Protein AF-A0AAJ1BSM7-F1 (afdb_monomer_lite)

Sequence (216 aa):
MRDFAHVADFLVPRRKQAHLAIILLSLLMLPGISATFSPIDIESYDLESPELDANEVLREEFSSAGNIWAFGVYIRDSGQFGEPDSDVSMIADYTGEGQGVVEPEGGILNLTVLREIDAKAEYLRQHEISEFYLSFASQITGEPAVGIIDLAMDFRAFMSGQSALTSLRIDPETLTMAPPSTNWTDCGVLECLSFDDENLTQAHIDLAAHRLANHS

Radius of gyration: 29.77 Å; chains: 1; bounding box: 58×45×87 Å

Foldseek 3Di:
DDDCVVVCVVCVVVVVVNVVVVVVVVVVCVVVVVVVPPPPDPLPPPPVDVVNVVVVCCCVVVVVPPPDDDDDDDDDDCVVVPPDPPPPPVDDPDPDDPPPDDDDPDDCLALVNLVVQVVVQVVVCPDPCLVVWDWDADPLFRHIDTRDDDPLVSQQCQLVLNGQQNQFDQDPVVRDTDHRVDHLCCPDPDDSDGSPDPPDDSSNSVSSVVSSVVRD

Secondary structure (DSSP, 8-state):
----HHHHHHHSTTHHHHHHHHHHHHHHHHHHHHHHSS---GGGS----HHHHHHHHHHHHTTT-------------HHHH-SS------S-----TTT--SS-SS-TT-HHHHHHHHHHHHHHHHSGGGGGPPEEE-TTT--EEES---HHHHHHHHHTT-STTTS-EE-TTT-SEEPPSS-SS--TTS----TT-TT--HHHHHHHHHHHHHH-

Structure (mmCIF, N/CA/C/O backbone):
data_AF-A0AAJ1BSM7-F1
#
_entry.id   AF-A0AAJ1BSM7-F1
#
loop_
_atom_site.group_PDB
_atom_site.id
_atom_site.type_symbol
_atom_site.label_atom_id
_atom_site.label_alt_id
_atom_site.label_comp_id
_atom_site.label_asym_id
_atom_site.label_entity_id
_atom_site.label_seq_id
_atom_site.pdbx_PDB_ins_code
_atom_site.Cartn_x
_atom_site.Cartn_y
_atom_site.Cartn_z
_atom_site.occupancy
_atom_site.B_iso_or_equiv
_atom_site.auth_seq_id
_atom_site.auth_comp_id
_atom_site.auth_asym_id
_atom_site.auth_atom_id
_atom_site.pdbx_PDB_model_num
ATOM 1 N N . MET A 1 1 ? 3.913 -14.476 -60.721 1.00 50.84 1 MET A N 1
ATOM 2 C CA . MET A 1 1 ? 5.180 -14.888 -60.077 1.00 50.84 1 MET A CA 1
ATOM 3 C C . MET A 1 1 ? 6.301 -14.172 -60.820 1.00 50.84 1 MET A C 1
ATOM 5 O O . MET A 1 1 ? 6.358 -14.332 -62.031 1.00 50.84 1 MET A O 1
ATOM 9 N N . ARG A 1 2 ? 7.085 -13.289 -60.180 1.00 58.81 2 ARG A N 1
ATOM 10 C CA . ARG A 1 2 ? 8.212 -12.620 -60.865 1.00 58.81 2 ARG A CA 1
ATOM 11 C C . ARG A 1 2 ? 9.325 -13.648 -61.062 1.00 58.81 2 ARG A C 1
ATOM 13 O O . ARG A 1 2 ? 9.687 -14.331 -60.110 1.00 58.81 2 ARG A O 1
ATOM 20 N N . ASP A 1 3 ? 9.791 -13.780 -62.296 1.00 75.31 3 ASP A N 1
ATOM 21 C CA . ASP A 1 3 ? 10.788 -14.768 -62.691 1.00 75.31 3 ASP A CA 1
ATOM 22 C C . ASP A 1 3 ? 12.200 -14.288 -62.317 1.00 75.31 3 ASP A C 1
ATOM 24 O O . ASP A 1 3 ? 12.652 -13.233 -62.765 1.00 75.31 3 ASP A O 1
ATOM 28 N N . PHE A 1 4 ? 12.882 -15.053 -61.463 1.00 82.06 4 PHE A N 1
ATOM 29 C CA . PHE A 1 4 ? 14.255 -14.783 -61.029 1.00 82.06 4 PHE A CA 1
ATOM 30 C C . PHE A 1 4 ? 15.308 -15.383 -61.974 1.00 82.06 4 PHE A C 1
ATOM 32 O O . PHE A 1 4 ? 16.501 -15.180 -61.741 1.00 82.06 4 PHE A O 1
ATOM 39 N N . ALA A 1 5 ? 14.899 -16.074 -63.048 1.00 80.81 5 ALA A N 1
ATOM 40 C CA . ALA A 1 5 ? 15.810 -16.697 -64.010 1.00 80.81 5 ALA A CA 1
ATOM 41 C C . ALA A 1 5 ? 16.826 -15.698 -64.582 1.00 80.81 5 ALA A C 1
ATOM 43 O O . ALA A 1 5 ? 18.020 -15.970 -64.596 1.00 80.81 5 ALA A O 1
ATOM 44 N N . HIS A 1 6 ? 16.387 -14.482 -64.913 1.00 79.50 6 HIS A N 1
ATOM 45 C CA . HIS A 1 6 ? 17.265 -13.440 -65.458 1.00 79.50 6 HIS A CA 1
ATOM 46 C C . HIS A 1 6 ? 18.337 -12.963 -64.463 1.00 79.50 6 HIS A C 1
ATOM 48 O O . HIS A 1 6 ? 19.445 -12.600 -64.855 1.00 79.50 6 HIS A O 1
ATOM 54 N N . VAL A 1 7 ? 18.023 -12.962 -63.164 1.00 82.06 7 VAL A N 1
ATOM 55 C CA . VAL A 1 7 ? 18.973 -12.588 -62.106 1.00 82.06 7 VAL A CA 1
ATOM 56 C C . VAL A 1 7 ? 19.980 -13.718 -61.885 1.00 82.06 7 VAL A C 1
ATOM 58 O O . VAL A 1 7 ? 21.177 -13.463 -61.741 1.00 82.06 7 VAL A O 1
ATOM 61 N N . ALA A 1 8 ? 19.513 -14.968 -61.913 1.00 81.69 8 ALA A N 1
ATOM 62 C CA . ALA A 1 8 ? 20.365 -16.147 -61.803 1.00 81.69 8 ALA A CA 1
ATOM 63 C C . ALA A 1 8 ? 21.330 -16.264 -62.994 1.00 81.69 8 ALA A C 1
ATOM 65 O O . ALA A 1 8 ? 22.535 -16.418 -62.784 1.00 81.69 8 ALA A O 1
ATOM 66 N N . ASP A 1 9 ? 20.839 -16.078 -64.220 1.00 84.12 9 ASP A N 1
ATOM 67 C CA . ASP A 1 9 ? 21.646 -16.112 -65.446 1.00 84.12 9 ASP A CA 1
ATOM 68 C C . ASP A 1 9 ? 22.731 -15.027 -65.463 1.00 84.12 9 ASP A C 1
ATOM 70 O O . ASP A 1 9 ? 23.796 -15.211 -66.051 1.00 84.12 9 ASP A O 1
ATOM 74 N N . PHE A 1 10 ? 22.512 -13.906 -64.772 1.00 83.62 10 PHE A N 1
ATOM 75 C CA . PHE A 1 10 ? 23.506 -12.845 -64.634 1.00 83.62 10 PHE A CA 1
ATOM 76 C C . PHE A 1 10 ? 24.536 -13.117 -63.522 1.00 83.62 10 PHE A C 1
ATOM 78 O O . PHE A 1 10 ? 25.734 -12.872 -63.704 1.00 83.62 10 PHE A O 1
ATOM 85 N N . LEU A 1 11 ? 24.093 -13.616 -62.362 1.00 84.38 11 LEU A N 1
ATOM 86 C CA . LEU A 1 11 ? 24.939 -13.792 -61.174 1.00 84.38 11 LEU A CA 1
ATOM 87 C C . LEU A 1 11 ? 25.765 -15.087 -61.204 1.00 84.38 11 LEU A C 1
ATOM 89 O O . LEU A 1 11 ? 26.931 -15.074 -60.800 1.00 84.38 11 LEU A O 1
ATOM 93 N N . VAL A 1 12 ? 25.204 -16.195 -61.699 1.00 84.88 12 VAL A N 1
ATOM 94 C CA . VAL A 1 12 ? 25.833 -17.530 -61.661 1.00 84.88 12 VAL A CA 1
ATOM 95 C C . VAL A 1 12 ? 27.124 -17.603 -62.492 1.00 84.88 12 VAL A C 1
ATOM 97 O O . VAL A 1 12 ? 28.136 -18.085 -61.964 1.00 84.88 12 VAL A O 1
ATOM 100 N N . PRO A 1 13 ? 27.189 -17.074 -63.733 1.00 90.12 13 PRO A N 1
ATOM 101 C CA . PRO A 1 13 ? 28.434 -17.057 -64.506 1.00 90.12 13 PRO A CA 1
ATOM 102 C C . PRO A 1 13 ? 29.517 -16.178 -63.865 1.00 90.12 13 PRO A C 1
ATOM 104 O O . PRO A 1 13 ? 30.710 -16.436 -64.024 1.00 90.12 13 PRO A O 1
ATOM 107 N N . ARG A 1 14 ? 29.114 -15.153 -63.101 1.00 90.25 14 ARG A N 1
ATOM 108 C CA . ARG A 1 14 ? 29.998 -14.174 -62.444 1.00 90.25 14 ARG A CA 1
ATOM 109 C C . ARG A 1 14 ? 30.160 -14.424 -60.945 1.00 90.25 14 ARG A C 1
ATOM 111 O O . ARG A 1 14 ? 30.556 -13.518 -60.211 1.00 90.25 14 ARG A O 1
ATOM 118 N N . ARG A 1 15 ? 29.934 -15.663 -60.486 1.00 85.50 15 ARG A N 1
ATOM 119 C CA . ARG A 1 15 ? 29.881 -16.030 -59.058 1.00 85.50 15 ARG A CA 1
ATOM 120 C C . ARG A 1 15 ? 31.017 -15.460 -58.206 1.00 85.50 15 ARG A C 1
ATOM 122 O O . ARG A 1 15 ? 30.772 -14.976 -57.112 1.00 85.50 15 ARG A O 1
ATOM 129 N N . LYS A 1 16 ? 32.259 -15.452 -58.708 1.00 88.12 16 LYS A N 1
ATOM 130 C CA . LYS A 1 16 ? 33.417 -14.933 -57.954 1.00 88.12 16 LYS A CA 1
ATOM 131 C C . LYS A 1 16 ? 33.304 -13.432 -57.667 1.00 88.12 16 LYS A C 1
ATOM 133 O O . LYS A 1 16 ? 33.613 -13.003 -56.563 1.00 88.12 16 LYS A O 1
ATOM 138 N N . GLN A 1 17 ? 32.847 -12.651 -58.646 1.00 89.38 17 GLN A N 1
ATOM 139 C CA . GLN A 1 17 ? 32.649 -11.206 -58.499 1.00 89.38 17 GLN A CA 1
ATOM 140 C C . GLN A 1 17 ? 31.421 -10.909 -57.634 1.00 89.38 17 GLN A C 1
ATOM 142 O O . GLN A 1 17 ? 31.477 -10.028 -56.784 1.00 89.38 17 GLN A O 1
ATOM 147 N N . ALA A 1 18 ? 30.347 -11.689 -57.797 1.00 89.06 18 ALA A N 1
ATOM 148 C CA . ALA A 1 18 ? 29.145 -11.570 -56.977 1.00 89.06 18 ALA A CA 1
ATOM 149 C C . ALA A 1 18 ? 29.430 -11.854 -55.490 1.00 89.06 18 ALA A C 1
ATOM 151 O O . ALA A 1 18 ? 29.045 -11.062 -54.636 1.00 89.06 18 ALA A O 1
ATOM 152 N N . HIS A 1 19 ? 30.171 -12.922 -55.170 1.00 90.75 19 HIS A N 1
ATOM 153 C CA . HIS A 1 19 ? 30.570 -13.214 -53.789 1.00 90.75 19 HIS A CA 1
ATOM 154 C C . HIS A 1 19 ? 31.463 -12.119 -53.198 1.00 90.75 19 HIS A C 1
ATOM 156 O O . HIS A 1 19 ? 31.261 -11.733 -52.052 1.00 90.75 19 HIS A O 1
ATOM 162 N N . LEU A 1 20 ? 32.410 -11.582 -53.975 1.00 93.62 20 LEU A N 1
ATOM 163 C CA . LEU A 1 20 ? 33.277 -10.496 -53.513 1.00 93.62 20 LEU A CA 1
ATOM 164 C C . LEU A 1 20 ? 32.478 -9.216 -53.223 1.00 93.62 20 LEU A C 1
ATOM 166 O O . LEU A 1 20 ? 32.708 -8.573 -52.203 1.00 93.62 20 LEU A O 1
ATOM 170 N N . ALA A 1 21 ? 31.494 -8.891 -54.065 1.00 92.00 21 ALA A N 1
ATOM 171 C CA . ALA A 1 21 ? 30.590 -7.767 -53.840 1.00 92.00 21 ALA A CA 1
ATOM 172 C C . ALA A 1 21 ? 29.724 -7.955 -52.581 1.00 92.00 21 ALA A C 1
ATOM 174 O O . ALA A 1 21 ? 29.595 -7.025 -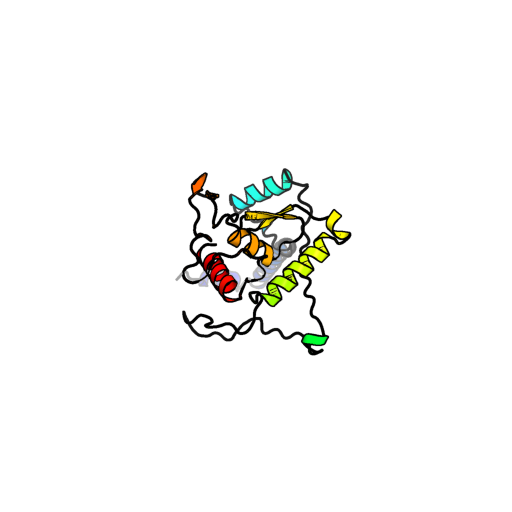51.791 1.00 92.00 21 ALA A O 1
ATOM 175 N N . ILE A 1 22 ? 29.183 -9.159 -52.355 1.00 91.44 22 ILE A N 1
ATOM 176 C CA . ILE A 1 22 ? 28.389 -9.473 -51.154 1.00 91.44 22 ILE A CA 1
ATOM 177 C C . ILE A 1 22 ? 29.248 -9.375 -49.889 1.00 91.44 22 ILE A C 1
ATOM 179 O O . ILE A 1 22 ? 28.803 -8.799 -48.899 1.00 91.44 22 ILE A O 1
ATOM 183 N N . ILE A 1 23 ? 30.482 -9.891 -49.913 1.00 94.19 23 ILE A N 1
ATOM 184 C CA . ILE A 1 23 ? 31.413 -9.796 -48.778 1.00 94.19 23 ILE A CA 1
ATOM 185 C C . ILE A 1 23 ? 31.720 -8.332 -48.460 1.00 94.19 23 ILE A C 1
ATOM 187 O O . ILE A 1 23 ? 31.668 -7.939 -47.298 1.00 94.19 23 ILE A O 1
ATOM 191 N N . LEU A 1 24 ? 31.992 -7.515 -49.479 1.00 94.38 24 LEU A N 1
ATOM 192 C CA . LEU A 1 24 ? 32.305 -6.099 -49.297 1.00 94.38 24 LEU A CA 1
ATOM 193 C C . LEU A 1 24 ? 31.101 -5.311 -48.757 1.00 94.38 24 LEU A C 1
ATOM 195 O O . LEU A 1 24 ? 31.258 -4.501 -47.847 1.00 94.38 24 LEU A O 1
ATOM 199 N N . LEU A 1 25 ? 29.896 -5.606 -49.254 1.00 91.44 25 LEU A N 1
ATOM 200 C CA . LEU A 1 25 ? 28.651 -5.031 -48.744 1.00 91.44 25 LEU A CA 1
ATOM 201 C C . LEU A 1 25 ? 28.380 -5.455 -47.291 1.00 91.44 25 LEU A C 1
ATOM 203 O O . LEU A 1 25 ? 27.948 -4.641 -46.484 1.00 91.44 25 LEU A O 1
ATOM 207 N N . SER A 1 26 ? 28.679 -6.708 -46.944 1.00 90.38 26 SER A N 1
ATOM 208 C CA . SER A 1 26 ? 28.523 -7.225 -45.577 1.00 90.38 26 SER A CA 1
ATOM 209 C C . SER A 1 26 ? 29.518 -6.573 -44.612 1.00 90.38 26 SER A C 1
ATOM 211 O O . SER A 1 26 ? 29.157 -6.232 -43.491 1.00 90.38 26 SER A O 1
ATOM 213 N N . LEU A 1 27 ? 30.754 -6.331 -45.060 1.00 91.75 27 LEU A N 1
ATOM 214 C CA . LEU A 1 27 ? 31.774 -5.598 -44.303 1.00 91.75 27 LEU A CA 1
ATOM 215 C C . LEU A 1 27 ? 31.364 -4.146 -44.031 1.00 91.75 27 LEU A C 1
ATOM 217 O O . LEU A 1 27 ? 31.615 -3.642 -42.940 1.00 91.75 27 LEU A O 1
ATOM 221 N N . LEU A 1 28 ? 30.688 -3.498 -44.985 1.00 91.25 28 LEU A N 1
ATOM 222 C CA . LEU A 1 28 ? 30.149 -2.145 -44.821 1.00 91.25 28 LEU A CA 1
ATOM 223 C C . LEU A 1 28 ? 29.071 -2.066 -43.723 1.00 91.25 28 LEU A C 1
ATOM 225 O O . LEU A 1 28 ? 28.868 -1.001 -43.153 1.00 91.25 28 LEU A O 1
ATOM 229 N N . MET A 1 29 ? 28.398 -3.180 -43.415 1.00 86.31 29 MET A N 1
ATOM 230 C CA . MET A 1 29 ? 27.358 -3.253 -42.380 1.00 86.31 29 MET A CA 1
ATOM 231 C C . MET A 1 29 ? 27.920 -3.486 -40.969 1.00 86.31 29 MET A C 1
ATOM 233 O O . MET A 1 29 ? 27.228 -3.209 -39.991 1.00 86.31 29 MET A O 1
ATOM 237 N N . LEU A 1 30 ? 29.172 -3.949 -40.832 1.00 85.38 30 LEU A N 1
ATOM 238 C CA . LEU A 1 30 ? 29.798 -4.228 -39.529 1.00 85.38 30 LEU A CA 1
ATOM 239 C C . LEU A 1 30 ? 29.819 -3.026 -38.558 1.00 85.38 30 LEU A C 1
ATOM 241 O O . LEU A 1 30 ? 29.568 -3.247 -37.374 1.00 85.38 30 LEU A O 1
ATOM 245 N N . PRO A 1 31 ? 30.047 -1.769 -38.991 1.00 83.69 31 PRO A N 1
ATOM 246 C CA . PRO A 1 31 ? 29.980 -0.610 -38.095 1.00 83.69 31 PRO A CA 1
ATOM 247 C C . PRO A 1 31 ? 28.581 -0.369 -37.503 1.00 83.69 31 PRO A C 1
ATOM 249 O O . PRO A 1 31 ? 28.458 0.130 -36.388 1.00 83.69 31 PRO A O 1
ATOM 252 N N . GLY A 1 32 ? 27.512 -0.747 -38.213 1.00 77.12 32 GLY A N 1
ATOM 253 C CA . GLY A 1 32 ? 26.141 -0.641 -37.701 1.00 77.12 32 GLY A CA 1
ATOM 254 C C . GLY A 1 32 ? 25.847 -1.645 -36.583 1.00 77.12 32 GLY A C 1
ATOM 255 O O . GLY A 1 32 ? 25.071 -1.357 -35.675 1.00 77.12 32 GLY A O 1
ATOM 256 N N . ILE A 1 33 ? 26.533 -2.792 -36.589 1.00 77.69 33 ILE A N 1
ATOM 257 C CA . ILE A 1 33 ? 26.369 -3.833 -35.568 1.00 77.69 33 ILE A CA 1
ATOM 258 C C . ILE A 1 33 ? 26.853 -3.334 -34.200 1.00 77.69 33 ILE A C 1
ATOM 260 O O . ILE A 1 33 ? 26.196 -3.599 -33.197 1.00 77.69 33 ILE A O 1
ATOM 264 N N . SER A 1 34 ? 27.934 -2.544 -34.136 1.00 72.38 34 SER A N 1
ATOM 265 C CA . SER A 1 34 ? 28.364 -1.941 -32.863 1.00 72.38 34 SER A CA 1
ATOM 266 C C . SER A 1 34 ? 27.322 -0.995 -32.263 1.00 72.38 34 SER A C 1
ATOM 268 O O . SER A 1 34 ? 27.211 -0.933 -31.045 1.00 72.38 34 SER A O 1
ATOM 270 N N . ALA A 1 35 ? 26.522 -0.321 -33.095 1.00 68.62 35 ALA A N 1
ATOM 271 C CA . ALA A 1 35 ? 25.423 0.525 -32.631 1.00 68.62 35 ALA A CA 1
ATOM 272 C C . ALA A 1 35 ? 24.181 -0.281 -32.211 1.00 68.62 35 ALA A C 1
ATOM 274 O O . ALA A 1 35 ? 23.331 0.243 -31.514 1.00 68.62 35 ALA A O 1
ATOM 275 N N . THR A 1 36 ? 24.068 -1.555 -32.605 1.00 67.62 36 THR A N 1
ATOM 276 C CA . THR A 1 36 ? 22.946 -2.425 -32.196 1.00 67.62 36 THR A CA 1
ATOM 277 C C . THR A 1 36 ? 23.208 -3.112 -30.850 1.00 67.62 36 THR A C 1
ATOM 279 O O . THR A 1 36 ? 22.286 -3.621 -30.225 1.00 67.62 36 THR A O 1
ATOM 282 N N . PHE A 1 37 ? 24.466 -3.144 -30.395 1.00 67.12 37 PHE A N 1
ATOM 283 C CA . PHE A 1 37 ? 24.836 -3.674 -29.079 1.00 67.12 37 PHE A CA 1
ATOM 284 C C . PHE A 1 37 ? 24.699 -2.655 -27.943 1.00 67.12 37 PHE A C 1
ATOM 286 O O . PHE A 1 37 ? 24.956 -3.013 -26.792 1.00 67.12 37 PHE A O 1
ATOM 293 N N . SER A 1 38 ? 24.305 -1.407 -28.222 1.00 65.38 38 SER A N 1
ATOM 294 C CA . SER A 1 38 ? 23.832 -0.540 -27.146 1.00 65.38 38 SER A CA 1
ATOM 295 C C . SER A 1 38 ? 22.565 -1.166 -26.553 1.00 65.38 38 SER A C 1
ATOM 297 O O . SER A 1 38 ? 21.707 -1.607 -27.325 1.00 65.38 38 SER A O 1
ATOM 299 N N . PRO A 1 39 ? 22.438 -1.242 -25.216 1.00 63.75 39 PRO A N 1
ATOM 300 C CA . PRO A 1 39 ? 21.203 -1.679 -24.578 1.00 63.75 39 PRO A CA 1
ATOM 301 C C . PRO A 1 39 ? 20.014 -0.939 -25.189 1.00 63.75 39 PRO A C 1
ATOM 303 O O . PRO A 1 39 ? 20.123 0.252 -25.482 1.00 63.75 39 PRO A O 1
ATOM 306 N N . ILE A 1 40 ? 18.912 -1.655 -25.418 1.00 60.03 40 ILE A N 1
ATOM 307 C CA . ILE A 1 40 ? 17.653 -1.052 -25.858 1.00 60.03 40 ILE A CA 1
ATOM 308 C C . ILE A 1 40 ? 17.210 -0.130 -24.726 1.00 60.03 40 ILE A C 1
ATOM 310 O O . ILE A 1 40 ? 16.694 -0.593 -23.711 1.00 60.03 40 ILE A O 1
ATOM 314 N N . ASP A 1 41 ? 17.499 1.155 -24.883 1.00 59.81 41 ASP A N 1
ATOM 315 C CA . ASP A 1 41 ? 17.085 2.179 -23.945 1.00 59.81 41 ASP A CA 1
ATOM 316 C C . ASP A 1 41 ? 15.632 2.522 -24.250 1.00 59.81 41 ASP A C 1
ATOM 318 O O . ASP A 1 41 ? 15.328 3.169 -25.256 1.00 59.81 41 ASP A O 1
ATOM 322 N N . ILE A 1 42 ? 14.729 2.012 -23.416 1.00 57.50 42 ILE A N 1
ATOM 323 C CA . ILE A 1 42 ? 13.294 2.244 -23.556 1.00 57.50 42 ILE A CA 1
ATOM 324 C C . ILE A 1 42 ? 12.947 3.737 -23.429 1.00 57.50 42 ILE A C 1
ATOM 326 O O . ILE A 1 42 ? 11.948 4.150 -24.007 1.00 57.50 42 ILE A O 1
ATOM 330 N N . GLU A 1 43 ? 13.800 4.548 -22.783 1.00 54.03 43 GLU A N 1
ATOM 331 C CA . GLU A 1 43 ? 13.647 6.011 -22.704 1.00 54.03 43 GLU A CA 1
ATOM 332 C C . GLU A 1 43 ? 14.032 6.726 -24.010 1.00 54.03 43 GLU A C 1
ATOM 334 O O . GLU A 1 43 ? 13.666 7.877 -24.216 1.00 54.03 43 GLU A O 1
ATOM 339 N N . SER A 1 44 ? 14.738 6.054 -24.928 1.00 54.41 44 SER A N 1
ATOM 340 C CA . SER A 1 44 ? 15.076 6.607 -26.253 1.00 54.41 44 SER A CA 1
ATOM 3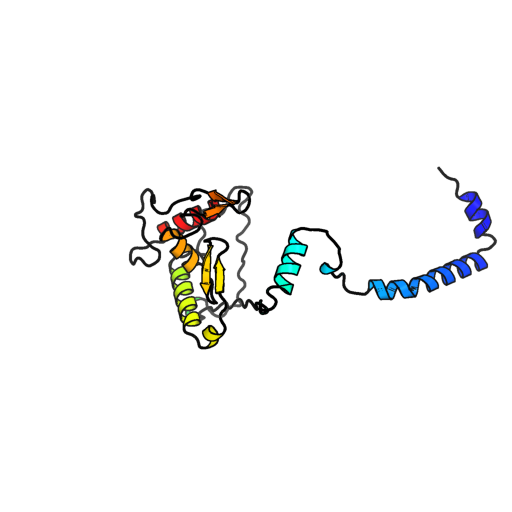41 C C . SER A 1 44 ? 14.008 6.354 -27.320 1.00 54.41 44 SER A C 1
ATOM 343 O O . SER A 1 44 ? 14.108 6.862 -28.441 1.00 54.41 44 SER A O 1
ATOM 345 N N . TYR A 1 45 ? 12.988 5.557 -26.993 1.00 56.50 45 TYR A N 1
ATOM 346 C CA . TYR A 1 45 ? 11.800 5.466 -27.823 1.00 56.50 45 TYR A CA 1
ATOM 347 C C . TYR A 1 45 ? 10.944 6.678 -27.505 1.00 56.50 45 TYR A C 1
ATOM 349 O O . TYR A 1 45 ? 10.297 6.726 -26.465 1.00 56.50 45 TYR A O 1
ATOM 357 N N . ASP A 1 46 ? 10.960 7.636 -28.427 1.00 57.12 46 ASP A N 1
ATOM 358 C CA . ASP A 1 46 ? 10.077 8.798 -28.462 1.00 57.12 46 ASP A CA 1
ATOM 359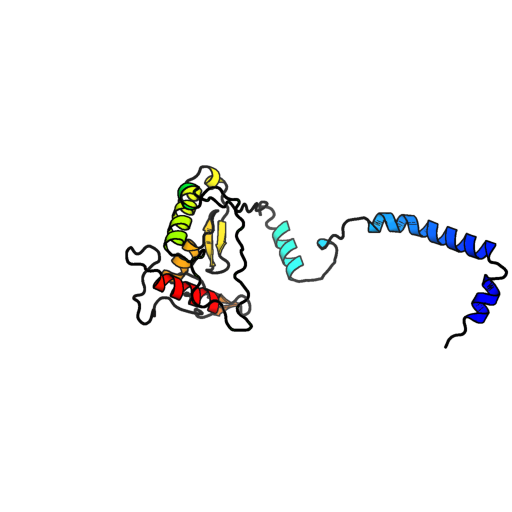 C C . ASP A 1 46 ? 8.632 8.324 -28.702 1.00 57.12 46 ASP A C 1
ATOM 361 O O . ASP A 1 46 ? 8.073 8.365 -29.801 1.00 57.12 46 ASP A O 1
ATOM 365 N N . LEU A 1 47 ? 8.071 7.699 -27.672 1.00 60.94 47 LEU A N 1
ATOM 366 C CA . LEU A 1 47 ? 6.649 7.544 -27.498 1.00 60.94 47 LEU A CA 1
ATOM 367 C C . LEU A 1 47 ? 6.225 8.921 -27.000 1.00 60.94 47 LEU A C 1
ATOM 369 O O . LEU A 1 47 ? 6.412 9.202 -25.825 1.00 60.94 47 LEU A O 1
ATOM 373 N N . GLU A 1 48 ? 5.730 9.791 -27.882 1.00 61.56 48 GLU A N 1
ATOM 374 C CA . GLU A 1 48 ? 5.076 11.051 -27.493 1.00 61.56 48 GLU A CA 1
ATOM 375 C C . GLU A 1 48 ? 3.855 10.700 -26.624 1.00 61.56 48 GLU A C 1
ATOM 377 O O . GLU A 1 48 ? 2.722 10.561 -27.088 1.00 61.56 48 GLU A O 1
ATOM 382 N N . SER A 1 49 ? 4.126 10.430 -25.356 1.00 69.50 49 SER A N 1
ATOM 383 C CA . SER A 1 49 ? 3.211 9.932 -24.352 1.00 69.50 49 SER A CA 1
ATOM 384 C C . SER A 1 49 ? 3.125 11.039 -23.306 1.00 69.50 49 SER A C 1
ATOM 386 O O . SER A 1 49 ? 4.154 11.437 -22.752 1.00 69.50 49 SER A O 1
ATOM 388 N N . PRO A 1 50 ? 1.918 11.562 -23.027 1.00 66.94 50 PRO A N 1
ATOM 389 C CA . PRO A 1 50 ? 1.719 12.570 -21.989 1.00 66.94 50 PRO A CA 1
ATOM 390 C C . PRO A 1 50 ? 2.308 12.166 -20.626 1.00 66.94 50 PRO A C 1
ATOM 392 O O . PRO A 1 50 ? 2.642 13.022 -19.812 1.00 66.94 50 PRO A O 1
ATOM 395 N N . GLU A 1 51 ? 2.445 10.863 -20.373 1.00 68.56 51 GLU A N 1
ATOM 396 C CA . GLU A 1 51 ? 3.037 10.287 -19.169 1.00 68.56 51 GLU A CA 1
ATOM 397 C C . GLU A 1 51 ? 4.565 10.449 -19.113 1.00 68.56 51 GLU A C 1
ATOM 399 O O . GLU A 1 51 ? 5.104 10.691 -18.033 1.00 68.56 51 GLU A O 1
ATOM 404 N N . LEU A 1 52 ? 5.267 10.346 -20.249 1.00 68.75 52 LEU A N 1
ATOM 405 C CA . LEU A 1 52 ? 6.717 10.563 -20.323 1.00 68.75 52 LEU A CA 1
ATOM 406 C C . LEU A 1 52 ? 7.068 12.048 -20.194 1.00 68.75 52 LEU A C 1
ATOM 408 O O . LEU A 1 52 ? 7.953 12.381 -19.409 1.00 68.75 52 LEU A O 1
ATOM 412 N N . ASP A 1 53 ? 6.308 12.932 -20.848 1.00 75.12 53 ASP A N 1
ATOM 413 C CA . ASP A 1 53 ? 6.450 14.388 -20.690 1.00 75.12 53 ASP A CA 1
ATOM 414 C C . ASP A 1 53 ? 6.216 14.820 -19.234 1.00 75.12 53 ASP A C 1
ATOM 416 O O . ASP A 1 53 ? 6.971 15.617 -18.674 1.00 75.12 53 ASP A O 1
ATOM 420 N N . ALA A 1 54 ? 5.190 14.263 -18.581 1.00 75.12 54 ALA A N 1
ATOM 421 C CA . ALA A 1 54 ? 4.929 14.523 -17.169 1.00 75.12 54 ALA A CA 1
ATOM 422 C C . ALA A 1 54 ? 6.070 14.016 -16.270 1.00 75.12 54 ALA A C 1
ATOM 424 O O . ALA A 1 54 ? 6.430 14.691 -15.307 1.00 75.12 54 ALA A O 1
ATOM 425 N N . ASN A 1 55 ? 6.658 12.856 -16.578 1.00 67.75 55 ASN A N 1
ATOM 426 C CA . ASN A 1 55 ? 7.786 12.301 -15.828 1.00 67.75 55 ASN A CA 1
ATOM 427 C C . ASN A 1 55 ? 9.074 13.128 -16.014 1.00 67.75 55 ASN A C 1
ATOM 429 O O . ASN A 1 55 ? 9.795 13.358 -15.047 1.00 67.75 55 ASN A O 1
ATOM 433 N N . GLU A 1 56 ? 9.335 13.640 -17.220 1.00 73.00 56 GLU A N 1
ATOM 434 C CA . GLU A 1 56 ? 10.455 14.550 -17.508 1.00 73.00 56 GLU A CA 1
ATOM 435 C C . GLU A 1 56 ? 10.336 15.839 -16.682 1.00 73.00 56 GLU A C 1
ATOM 437 O O . GLU A 1 56 ? 11.263 16.195 -15.956 1.00 73.00 56 GLU A O 1
ATOM 442 N N . VAL A 1 57 ? 9.161 16.483 -16.693 1.00 76.56 57 VAL A N 1
ATOM 443 C CA . VAL A 1 57 ? 8.886 17.679 -15.875 1.00 76.56 57 VAL A CA 1
ATOM 444 C C . VAL A 1 57 ? 9.016 17.366 -14.384 1.00 76.56 57 VAL A C 1
ATOM 446 O O . VAL A 1 57 ? 9.617 18.143 -13.642 1.00 76.56 57 VAL A O 1
ATOM 449 N N . LEU A 1 58 ? 8.519 16.208 -13.931 1.00 68.44 58 LEU A N 1
ATOM 450 C CA . LEU A 1 58 ? 8.696 15.765 -12.547 1.00 68.44 58 LEU A CA 1
ATOM 451 C C . LEU A 1 58 ? 10.182 15.611 -12.186 1.00 68.44 58 LEU A C 1
ATOM 453 O O . LEU A 1 58 ? 10.607 16.046 -11.119 1.00 68.44 58 LEU A O 1
ATOM 457 N N . ARG A 1 59 ? 10.992 15.036 -13.076 1.00 65.06 59 ARG A N 1
ATOM 458 C CA . ARG A 1 59 ? 12.426 14.808 -12.864 1.00 65.06 59 ARG A CA 1
ATOM 459 C C . ARG A 1 59 ? 13.243 16.101 -12.899 1.00 65.06 59 ARG A C 1
ATOM 461 O O . ARG A 1 59 ? 14.156 16.254 -12.088 1.00 65.06 59 ARG A O 1
ATOM 468 N N . GLU A 1 60 ? 12.936 17.016 -13.815 1.00 71.44 60 GLU A N 1
ATOM 469 C CA . GLU A 1 60 ? 13.657 18.281 -13.987 1.00 71.44 60 GLU A CA 1
ATOM 470 C C . GLU A 1 60 ? 13.260 19.335 -12.943 1.00 71.44 60 GLU A C 1
ATOM 472 O O . GLU A 1 60 ? 14.137 19.962 -12.346 1.00 71.44 60 GLU A O 1
ATOM 477 N N . GLU A 1 61 ? 11.963 19.519 -12.677 1.00 69.56 61 GLU A N 1
ATOM 478 C CA . GLU A 1 61 ? 11.485 20.533 -11.724 1.00 69.56 61 GLU A CA 1
ATOM 479 C C . GLU A 1 61 ? 11.529 20.048 -10.271 1.00 69.56 61 GLU A C 1
ATOM 481 O O . GLU A 1 61 ? 11.776 20.842 -9.359 1.00 69.56 61 GLU A O 1
ATOM 486 N N . PHE A 1 62 ? 11.355 18.744 -10.040 1.00 61.75 62 PHE A N 1
ATOM 487 C CA . PHE A 1 62 ? 11.439 18.130 -8.716 1.00 61.75 62 PHE A CA 1
ATOM 488 C C . PHE A 1 62 ? 12.671 17.236 -8.604 1.00 61.75 62 PHE A C 1
ATOM 490 O O . PHE A 1 62 ? 12.624 16.210 -7.938 1.00 61.75 62 PHE A O 1
ATOM 497 N N . SER A 1 63 ? 13.818 17.648 -9.158 1.00 49.53 63 SER A N 1
ATOM 498 C CA . SER A 1 63 ? 15.103 16.921 -9.083 1.00 49.53 63 SER A CA 1
ATOM 499 C C . SER A 1 63 ? 15.643 16.699 -7.651 1.00 49.53 63 SER A C 1
ATOM 501 O O . SER A 1 63 ? 16.722 16.139 -7.464 1.00 49.53 63 SER A O 1
ATOM 503 N N . SER A 1 64 ? 14.919 17.169 -6.629 1.00 48.94 64 SER A N 1
ATOM 504 C CA . SER A 1 64 ? 15.083 16.788 -5.221 1.00 48.94 64 SER A CA 1
ATOM 505 C C . SER A 1 64 ? 14.284 15.526 -4.847 1.00 48.94 64 SER A C 1
ATOM 507 O O . SER A 1 64 ? 14.253 15.151 -3.673 1.00 48.94 64 SER A O 1
ATOM 509 N N . ALA A 1 65 ? 13.635 14.871 -5.809 1.00 51.75 65 ALA A N 1
ATOM 510 C CA . ALA A 1 65 ? 13.093 13.531 -5.691 1.00 51.75 65 ALA A CA 1
ATOM 511 C C . ALA A 1 65 ? 14.286 12.582 -5.556 1.00 51.75 65 ALA A C 1
ATOM 513 O O . ALA A 1 65 ? 14.844 12.085 -6.531 1.00 51.75 65 ALA A O 1
ATOM 514 N N . GLY A 1 66 ? 14.761 12.433 -4.319 1.00 50.22 66 GLY A N 1
ATOM 515 C CA . GLY A 1 66 ? 15.816 11.492 -3.987 1.00 50.22 66 GLY A CA 1
ATOM 516 C C . GLY A 1 66 ? 15.471 10.113 -4.540 1.00 50.22 66 GLY A C 1
ATOM 517 O O . GLY A 1 66 ? 14.304 9.729 -4.591 1.00 50.22 66 GLY A O 1
ATOM 518 N N . ASN A 1 67 ? 16.492 9.368 -4.959 1.00 47.81 67 ASN A N 1
ATOM 519 C CA . ASN A 1 67 ? 16.311 7.976 -5.352 1.00 47.81 67 ASN A CA 1
ATOM 520 C C . ASN A 1 67 ? 15.594 7.228 -4.217 1.00 47.81 67 ASN A C 1
ATOM 522 O O . ASN A 1 67 ? 16.139 7.106 -3.117 1.00 47.81 67 ASN A O 1
ATOM 526 N N . ILE A 1 68 ? 14.373 6.755 -4.477 1.00 50.78 68 ILE A N 1
ATOM 527 C CA . ILE A 1 68 ? 13.604 5.965 -3.518 1.00 50.78 68 ILE A CA 1
ATOM 528 C C . ILE A 1 68 ? 14.156 4.543 -3.564 1.00 50.78 68 ILE A C 1
ATOM 530 O O . ILE A 1 68 ? 13.954 3.809 -4.530 1.00 50.78 68 ILE A O 1
ATOM 534 N N . TRP A 1 69 ? 14.862 4.151 -2.509 1.00 45.94 69 TRP A N 1
ATOM 535 C CA . TRP A 1 69 ? 15.283 2.771 -2.307 1.00 45.94 69 TRP A CA 1
ATOM 536 C C . TRP A 1 69 ? 14.254 2.076 -1.419 1.00 45.94 69 TRP A C 1
ATOM 538 O O . TRP A 1 69 ? 14.217 2.297 -0.210 1.00 45.94 69 TRP A O 1
ATOM 548 N N . ALA A 1 70 ? 13.399 1.253 -2.022 1.00 44.16 70 ALA A N 1
ATOM 549 C CA . ALA A 1 70 ? 12.449 0.428 -1.287 1.00 44.16 70 ALA A CA 1
ATOM 550 C C . ALA A 1 70 ? 13.109 -0.907 -0.910 1.00 44.16 70 ALA A C 1
ATOM 552 O O . ALA A 1 70 ? 13.477 -1.697 -1.779 1.00 44.16 70 ALA A O 1
ATOM 553 N N . PHE A 1 71 ? 13.250 -1.169 0.389 1.00 51.59 71 PHE A N 1
ATOM 554 C CA . PHE A 1 71 ? 13.741 -2.445 0.907 1.00 51.59 71 PHE A CA 1
ATOM 555 C C . PHE A 1 71 ? 12.579 -3.208 1.548 1.00 51.59 71 PHE A C 1
ATOM 557 O O . PHE A 1 71 ? 12.007 -2.757 2.537 1.00 51.59 71 PHE A O 1
ATOM 564 N N . GLY A 1 72 ? 12.235 -4.375 1.002 1.00 46.84 72 GLY A N 1
ATOM 565 C CA . GLY A 1 72 ? 11.311 -5.302 1.655 1.00 46.84 72 GLY A CA 1
ATOM 566 C C . GLY A 1 72 ? 12.050 -6.113 2.718 1.00 46.84 72 GLY A C 1
ATOM 567 O O . GLY A 1 72 ? 12.847 -6.984 2.374 1.00 46.84 72 GLY A O 1
ATOM 568 N N . VAL A 1 73 ? 11.811 -5.833 4.002 1.00 47.38 73 VAL A N 1
ATOM 569 C CA . VAL A 1 73 ? 12.411 -6.585 5.117 1.00 47.38 73 VAL A CA 1
ATOM 570 C C . VAL A 1 73 ? 11.367 -7.521 5.717 1.00 47.38 73 VAL A C 1
ATOM 572 O O . VAL A 1 73 ? 10.448 -7.093 6.412 1.00 47.38 73 VAL A O 1
ATOM 575 N N . TYR A 1 74 ? 11.520 -8.820 5.468 1.00 50.12 74 TYR A N 1
ATOM 576 C CA . TYR A 1 74 ? 10.644 -9.856 6.012 1.00 50.12 74 TYR A CA 1
ATOM 577 C C . TYR A 1 74 ? 11.290 -10.470 7.258 1.00 50.12 74 TYR A C 1
ATOM 579 O O . TYR A 1 74 ? 12.222 -11.265 7.156 1.00 50.12 74 TYR A O 1
ATOM 587 N N . ILE A 1 75 ? 10.809 -10.093 8.446 1.00 51.66 75 ILE A N 1
ATOM 588 C CA . ILE A 1 75 ? 11.303 -10.626 9.727 1.00 51.66 75 ILE A CA 1
ATOM 589 C C . ILE A 1 75 ? 10.364 -11.739 10.196 1.00 51.66 75 ILE A C 1
ATOM 591 O O . ILE A 1 75 ? 9.204 -11.459 10.511 1.00 51.66 75 ILE A O 1
ATOM 595 N N . ARG A 1 76 ? 10.876 -12.974 10.271 1.00 55.66 76 ARG A N 1
ATOM 596 C CA . ARG A 1 76 ? 10.185 -14.144 10.840 1.00 55.66 76 ARG A CA 1
ATOM 597 C C . ARG A 1 76 ? 10.840 -14.546 12.164 1.00 55.66 76 ARG A C 1
ATOM 599 O O . ARG A 1 76 ? 12.063 -14.556 12.260 1.00 55.66 76 ARG A O 1
ATOM 606 N N . ASP A 1 77 ? 10.026 -14.890 13.161 1.00 57.41 77 ASP A N 1
ATOM 607 C CA . ASP A 1 77 ? 10.488 -15.453 14.436 1.00 57.41 77 ASP A CA 1
ATOM 608 C C . ASP A 1 77 ? 10.670 -16.975 14.308 1.00 57.41 77 ASP A C 1
ATOM 610 O O . ASP A 1 77 ? 9.707 -17.716 14.082 1.00 57.41 77 ASP A O 1
ATOM 614 N N . SER A 1 78 ? 11.906 -17.455 14.465 1.00 59.03 78 SER A N 1
ATOM 615 C CA . SER A 1 78 ? 12.234 -18.884 14.383 1.00 59.03 78 SER A CA 1
ATOM 616 C C . SER A 1 78 ? 11.591 -19.712 15.501 1.00 59.03 78 SER A C 1
ATOM 618 O O . SER A 1 78 ? 11.382 -20.913 15.325 1.00 59.03 78 SER A O 1
ATOM 620 N N . GLY A 1 79 ? 11.199 -19.086 16.618 1.00 69.19 79 GLY A N 1
ATOM 621 C CA . GLY A 1 79 ? 10.471 -19.741 17.705 1.00 69.19 79 GLY A CA 1
ATOM 622 C C . GLY A 1 79 ? 9.036 -20.143 17.346 1.00 69.19 79 GLY A C 1
ATOM 623 O O . GLY A 1 79 ? 8.495 -21.053 17.972 1.00 69.19 79 GLY A O 1
ATOM 624 N N . GLN A 1 80 ? 8.433 -19.503 16.336 1.00 56.69 80 GLN A N 1
ATOM 625 C CA . GLN A 1 80 ? 7.048 -19.751 15.907 1.00 56.69 80 GLN A CA 1
ATOM 626 C C . GLN A 1 80 ? 6.953 -20.594 14.625 1.00 56.69 80 GLN A C 1
ATOM 628 O O . GLN A 1 80 ? 5.970 -21.307 14.438 1.00 56.69 80 GLN A O 1
ATOM 633 N N . PHE A 1 81 ? 7.968 -20.545 13.752 1.00 54.41 81 PHE A N 1
ATOM 634 C CA . PHE A 1 81 ? 7.897 -21.134 12.404 1.00 54.41 81 PHE A CA 1
ATOM 635 C C . PHE A 1 81 ? 8.988 -22.177 12.093 1.00 54.41 81 PHE A C 1
ATOM 637 O O . PHE A 1 81 ? 8.980 -22.763 11.011 1.00 54.41 81 PHE A O 1
ATOM 644 N N . GLY A 1 82 ? 9.886 -22.468 13.044 1.00 59.66 82 GLY A N 1
ATOM 645 C CA . GLY A 1 82 ? 10.997 -23.407 12.858 1.00 59.66 82 GLY A CA 1
ATOM 646 C C . GLY A 1 82 ? 12.132 -22.852 11.984 1.00 59.66 82 GLY A C 1
ATOM 647 O O . GLY A 1 82 ? 12.119 -21.688 11.597 1.00 59.66 82 GLY A O 1
ATOM 648 N N . GLU A 1 83 ? 13.126 -23.697 11.680 1.00 60.22 83 GLU A N 1
ATOM 649 C CA . GLU A 1 83 ? 14.275 -23.368 10.811 1.00 60.22 83 GLU A CA 1
ATOM 650 C C . GLU A 1 83 ? 14.212 -23.814 9.326 1.00 60.22 83 GLU A C 1
ATOM 652 O O . GLU A 1 83 ? 15.214 -23.615 8.637 1.00 60.22 83 GLU A O 1
ATOM 657 N N . PRO A 1 84 ? 13.151 -24.442 8.770 1.00 59.44 84 PRO A N 1
ATOM 658 C CA . PRO A 1 84 ? 13.206 -24.809 7.358 1.00 59.44 84 PRO A CA 1
ATOM 659 C C . PRO A 1 84 ? 13.239 -23.556 6.470 1.00 59.44 84 PRO A C 1
ATOM 661 O O . PRO A 1 84 ? 12.671 -22.517 6.820 1.00 59.44 84 PRO A O 1
ATOM 664 N N . ASP A 1 85 ? 13.890 -23.676 5.308 1.00 54.12 85 ASP A N 1
ATOM 665 C CA . ASP A 1 85 ? 13.900 -22.624 4.295 1.00 54.12 85 ASP A CA 1
ATOM 666 C C . ASP A 1 85 ? 12.469 -22.191 3.960 1.00 54.12 85 ASP A C 1
ATOM 668 O O . ASP A 1 85 ? 11.533 -22.991 3.883 1.00 54.12 85 ASP A O 1
ATOM 672 N N . SER A 1 86 ? 12.312 -20.885 3.777 1.00 48.25 86 SER A N 1
ATOM 673 C CA . SER A 1 86 ? 11.053 -20.217 3.483 1.00 48.25 86 SER A CA 1
ATOM 674 C C . SER A 1 86 ? 10.587 -20.509 2.049 1.00 48.25 86 SER A C 1
ATOM 676 O O . SER A 1 86 ? 10.504 -19.593 1.231 1.00 48.25 86 SER A O 1
ATOM 678 N N . ASP A 1 87 ? 10.227 -21.754 1.744 1.00 46.50 87 ASP A N 1
ATOM 679 C CA . ASP A 1 87 ? 9.388 -22.069 0.586 1.00 46.50 87 ASP A CA 1
ATOM 680 C C . ASP A 1 87 ? 7.961 -21.609 0.908 1.00 46.50 87 ASP A C 1
ATOM 682 O O . ASP A 1 87 ? 7.085 -22.370 1.316 1.00 46.50 87 ASP A O 1
ATOM 686 N N . VAL A 1 88 ? 7.727 -20.301 0.797 1.00 45.75 88 VAL A N 1
ATOM 687 C CA . VAL A 1 88 ? 6.363 -19.784 0.756 1.00 45.75 88 VAL A CA 1
ATOM 688 C C . VAL A 1 88 ? 5.851 -20.104 -0.638 1.00 45.75 88 VAL A C 1
ATOM 690 O O . VAL A 1 88 ? 6.247 -19.455 -1.607 1.00 45.75 88 VAL A O 1
ATOM 693 N N . SER A 1 89 ? 4.951 -21.079 -0.759 1.00 47.06 89 SER A N 1
ATOM 694 C CA . SER A 1 89 ? 4.085 -21.153 -1.932 1.00 47.06 89 SER A CA 1
ATOM 695 C C . SER A 1 89 ? 3.184 -19.916 -1.895 1.00 47.06 89 SER A C 1
ATOM 697 O O . SER A 1 89 ? 2.078 -19.948 -1.365 1.00 47.06 89 SER A O 1
ATOM 699 N N . MET A 1 90 ? 3.672 -18.783 -2.412 1.00 43.00 90 MET A N 1
ATOM 700 C CA . MET A 1 90 ? 2.932 -17.510 -2.467 1.00 43.00 90 MET A CA 1
ATOM 701 C C . MET A 1 90 ? 1.714 -17.571 -3.405 1.00 43.00 90 MET A C 1
ATOM 703 O O . MET A 1 90 ? 1.071 -16.560 -3.668 1.00 43.00 90 MET A O 1
ATOM 707 N N . ILE A 1 91 ? 1.410 -18.753 -3.935 1.00 51.44 91 ILE A N 1
ATOM 708 C CA . ILE A 1 91 ? 0.327 -19.029 -4.858 1.00 51.44 91 ILE A CA 1
ATOM 709 C C . ILE A 1 91 ? -0.473 -20.160 -4.220 1.00 51.44 91 ILE A C 1
ATOM 711 O O . ILE A 1 91 ? -0.003 -21.295 -4.158 1.00 51.44 91 ILE A O 1
ATOM 715 N N . ALA A 1 92 ? -1.658 -19.830 -3.705 1.00 57.84 92 ALA A N 1
ATOM 716 C CA . ALA A 1 92 ? -2.663 -20.837 -3.399 1.00 57.84 92 ALA A CA 1
ATOM 717 C C . ALA A 1 92 ? -3.012 -21.591 -4.691 1.00 57.84 92 ALA A C 1
ATOM 719 O O . ALA A 1 92 ? -3.010 -20.996 -5.774 1.00 57.84 92 ALA A O 1
ATOM 720 N N . ASP A 1 93 ? -3.307 -22.885 -4.584 1.00 63.69 93 ASP A N 1
ATOM 721 C CA . ASP A 1 93 ? -3.698 -23.682 -5.744 1.00 63.69 93 ASP A CA 1
ATOM 722 C C . ASP A 1 93 ? -4.882 -23.026 -6.472 1.00 63.69 93 ASP A C 1
ATOM 724 O O . ASP A 1 93 ? -5.844 -22.568 -5.853 1.00 63.69 93 ASP A O 1
ATOM 728 N N . TYR A 1 94 ? -4.805 -22.959 -7.804 1.00 62.97 94 TYR A N 1
ATOM 729 C CA . TYR A 1 94 ? -5.853 -22.364 -8.632 1.00 62.97 94 TYR A CA 1
ATOM 730 C C . TYR A 1 94 ? -7.183 -23.104 -8.424 1.00 62.97 94 TYR A C 1
ATOM 732 O O . TYR A 1 94 ? -7.335 -24.258 -8.825 1.00 62.97 94 TYR A O 1
ATOM 740 N N . THR A 1 95 ? -8.159 -22.424 -7.821 1.00 68.62 95 THR A N 1
ATOM 741 C CA . THR A 1 95 ? -9.459 -22.999 -7.433 1.00 68.62 95 THR A CA 1
ATOM 742 C C . THR A 1 95 ? -10.465 -23.099 -8.586 1.00 68.62 95 THR A C 1
ATOM 744 O O . THR A 1 95 ? -11.528 -23.695 -8.423 1.00 68.62 95 THR A O 1
ATOM 747 N N . GLY A 1 96 ? -10.135 -22.561 -9.765 1.00 72.62 96 GLY A N 1
ATOM 748 C CA . GLY A 1 96 ? -11.010 -22.526 -10.939 1.00 72.62 96 GLY A CA 1
ATOM 749 C C . GLY A 1 96 ? -11.509 -21.121 -11.291 1.00 72.62 96 GLY A C 1
ATOM 750 O O . GLY A 1 96 ? -11.380 -20.166 -10.525 1.00 72.62 96 GLY A O 1
ATOM 751 N N . GLU A 1 97 ? -12.081 -20.981 -12.486 1.00 62.56 97 GLU A N 1
ATOM 752 C CA . GLU A 1 97 ? -12.564 -19.697 -13.000 1.00 62.56 97 GLU A CA 1
ATOM 753 C C . GLU A 1 97 ? -13.766 -19.201 -12.179 1.00 62.56 97 GLU A C 1
ATOM 755 O O . GLU A 1 97 ? -14.776 -19.893 -12.044 1.00 62.56 97 GLU A O 1
ATOM 760 N N . GLY A 1 98 ? -13.638 -18.012 -11.583 1.00 61.41 98 GLY A N 1
ATOM 761 C CA . GLY A 1 98 ? -14.695 -17.384 -10.783 1.00 61.41 98 GLY A CA 1
ATOM 762 C C . GLY A 1 98 ? -14.995 -18.053 -9.435 1.00 61.41 98 GLY A C 1
ATOM 763 O O . GLY A 1 98 ? -15.933 -17.633 -8.765 1.00 61.41 98 GLY A O 1
ATOM 764 N N . GLN A 1 99 ? -14.230 -19.073 -9.025 1.00 67.06 99 GLN A N 1
ATOM 765 C CA . GLN A 1 99 ? -14.439 -19.766 -7.745 1.00 67.06 99 GLN A CA 1
ATOM 766 C C . GLN A 1 99 ? -13.837 -19.003 -6.553 1.00 67.06 99 GLN A C 1
ATOM 768 O O . GLN A 1 99 ? -14.317 -19.163 -5.434 1.00 67.06 99 GLN A O 1
ATOM 773 N N . GLY A 1 100 ? -12.842 -18.136 -6.788 1.00 58.41 100 GLY A N 1
ATOM 77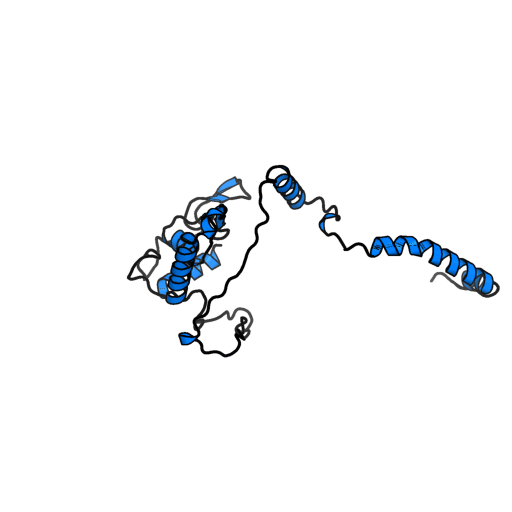4 C CA . GLY A 1 100 ? -12.172 -17.368 -5.733 1.00 58.41 100 GLY A CA 1
ATOM 775 C C . GLY A 1 100 ? -11.539 -18.258 -4.656 1.00 58.41 100 GLY A C 1
ATOM 776 O O . GLY A 1 100 ? -11.544 -19.486 -4.751 1.00 58.41 100 GLY A O 1
ATOM 777 N N . VAL A 1 101 ? -10.965 -17.647 -3.623 1.00 57.53 101 VAL A N 1
ATOM 778 C CA . VAL A 1 101 ? -10.575 -18.370 -2.405 1.00 57.53 101 VAL A CA 1
ATOM 779 C C . VAL A 1 101 ? -11.689 -18.157 -1.390 1.00 57.53 101 VAL A C 1
ATOM 781 O O . VAL A 1 101 ? -11.940 -17.030 -0.969 1.00 57.53 101 VAL A O 1
ATOM 784 N N . VAL A 1 102 ? -12.388 -19.233 -1.038 1.00 51.94 102 VAL A N 1
ATOM 785 C CA . VAL A 1 102 ? -13.429 -19.227 -0.007 1.00 51.94 102 VAL A CA 1
ATOM 786 C C . VAL A 1 102 ? -12.747 -19.625 1.300 1.00 51.94 102 VAL A C 1
ATOM 788 O O . VAL A 1 102 ? -12.245 -20.739 1.387 1.00 51.94 102 VAL A O 1
ATOM 791 N N . GLU A 1 103 ? -12.681 -18.700 2.264 1.00 51.31 103 GLU A N 1
ATOM 792 C CA . GLU A 1 103 ? -11.985 -18.855 3.560 1.00 51.31 103 GLU A CA 1
ATOM 793 C C . GLU A 1 103 ? -10.466 -19.116 3.449 1.00 51.31 103 GLU A C 1
ATOM 795 O O . GLU A 1 103 ? -10.004 -20.238 3.653 1.00 51.31 103 GLU A O 1
ATOM 800 N N . PRO A 1 104 ? -9.644 -18.089 3.156 1.00 54.62 104 PRO A N 1
ATOM 801 C CA . PRO A 1 104 ? -8.192 -18.237 3.221 1.00 54.62 104 PRO A CA 1
ATOM 802 C C . PRO A 1 104 ? -7.737 -18.556 4.658 1.00 54.62 104 PRO A C 1
ATOM 804 O O . PRO A 1 104 ? -7.880 -17.733 5.565 1.00 54.62 104 PRO A O 1
ATOM 807 N N . GLU A 1 105 ? -7.151 -19.739 4.871 1.00 47.81 105 GLU A N 1
ATOM 808 C CA . GLU A 1 105 ? -6.493 -20.102 6.132 1.00 47.81 105 GLU A CA 1
ATOM 809 C C . GLU A 1 105 ? -5.197 -19.300 6.303 1.00 47.81 105 GLU A C 1
ATOM 811 O O . GLU A 1 105 ? -4.123 -19.726 5.892 1.00 47.81 105 GLU A O 1
ATOM 816 N N . GLY A 1 106 ? -5.294 -18.129 6.933 1.00 52.66 106 GLY A N 1
ATOM 817 C CA . GLY A 1 106 ? -4.127 -17.344 7.328 1.00 52.66 106 GLY A CA 1
ATOM 818 C C . GLY A 1 106 ? -3.442 -16.630 6.159 1.00 52.66 106 GLY A C 1
ATOM 819 O O . GLY A 1 106 ? -2.879 -17.220 5.244 1.00 52.66 106 GLY A O 1
ATOM 820 N N . GLY A 1 107 ? -3.434 -15.305 6.230 1.00 60.94 107 GLY A N 1
ATOM 821 C CA . GLY A 1 107 ? -2.739 -14.442 5.284 1.00 60.94 107 GLY A CA 1
ATOM 822 C C . GLY A 1 107 ? -2.344 -13.136 5.955 1.00 60.94 107 GLY A C 1
ATOM 823 O O . GLY A 1 107 ? -2.587 -12.943 7.147 1.00 60.94 107 GLY A O 1
ATOM 824 N N . ILE A 1 108 ? -1.777 -12.209 5.184 1.00 65.31 108 ILE A N 1
ATOM 825 C CA . ILE A 1 108 ? -1.396 -10.875 5.681 1.00 65.31 108 ILE A CA 1
ATOM 826 C C . ILE A 1 108 ? -2.578 -10.090 6.290 1.00 65.31 108 ILE A C 1
ATOM 828 O O . ILE A 1 108 ? -2.368 -9.151 7.046 1.00 65.31 108 ILE A O 1
ATOM 832 N N . LEU A 1 109 ? -3.816 -10.512 6.003 1.00 82.62 109 LEU A N 1
ATOM 833 C CA . LEU A 1 109 ? -5.067 -9.943 6.512 1.00 82.62 109 LEU A CA 1
ATOM 834 C C . LEU A 1 109 ? -5.539 -10.538 7.849 1.00 82.62 109 LEU A C 1
ATOM 836 O O . LEU A 1 109 ? -6.622 -10.208 8.323 1.00 82.62 109 LEU A O 1
ATOM 840 N N . ASN A 1 110 ? -4.768 -11.426 8.475 1.00 83.94 110 ASN A N 1
ATOM 841 C CA . ASN A 1 110 ? -5.086 -11.882 9.825 1.00 83.94 110 ASN A CA 1
ATOM 842 C C . ASN A 1 110 ? -4.873 -10.737 10.833 1.00 83.94 110 ASN A C 1
ATOM 844 O O . ASN A 1 110 ? -3.819 -10.107 10.833 1.00 83.94 110 ASN A O 1
ATOM 848 N N . LEU A 1 111 ? -5.834 -10.487 11.725 1.00 86.00 111 LEU A N 1
ATOM 849 C CA . LEU A 1 111 ? -5.793 -9.379 12.683 1.00 86.00 111 LEU A CA 1
ATOM 850 C C . LEU A 1 111 ? -4.547 -9.419 13.580 1.00 86.00 111 LEU A C 1
ATOM 852 O O . LEU A 1 111 ? -3.958 -8.378 13.861 1.00 86.00 111 LEU A O 1
ATOM 856 N N . THR A 1 112 ? -4.117 -10.603 14.022 1.00 82.75 112 THR A N 1
ATOM 857 C CA . THR A 1 112 ? -2.898 -10.740 14.830 1.00 82.75 112 THR A CA 1
ATOM 858 C C . THR A 1 112 ? -1.662 -10.339 14.029 1.00 82.75 112 THR A C 1
ATOM 860 O O . THR A 1 112 ? -0.803 -9.635 14.551 1.00 82.75 112 THR A O 1
ATOM 863 N N . VAL A 1 113 ? -1.610 -10.717 12.750 1.00 84.44 113 VAL A N 1
ATOM 864 C CA . VAL A 1 113 ? -0.522 -10.342 11.836 1.00 84.44 113 VAL A CA 1
ATOM 865 C C . VAL A 1 113 ? -0.552 -8.843 11.532 1.00 84.44 113 VAL A C 1
ATOM 867 O O . VAL A 1 113 ? 0.491 -8.201 11.562 1.00 84.44 113 VAL A O 1
ATOM 870 N N . LEU A 1 114 ? -1.728 -8.249 11.309 1.00 86.94 114 LEU A N 1
ATOM 871 C CA . LEU A 1 114 ? -1.869 -6.803 11.105 1.00 86.94 114 LEU A CA 1
ATOM 872 C C . LEU A 1 114 ? -1.396 -6.007 12.328 1.00 86.94 114 LEU A C 1
ATOM 874 O O . LEU A 1 114 ? -0.679 -5.024 12.173 1.00 86.94 114 LEU A O 1
ATOM 878 N N . ARG A 1 115 ? -1.730 -6.461 13.544 1.00 88.31 115 ARG A N 1
ATOM 879 C CA . ARG A 1 115 ? -1.228 -5.858 14.791 1.00 88.31 115 ARG A CA 1
ATOM 880 C C . ARG A 1 115 ? 0.289 -6.010 14.940 1.00 88.31 115 ARG A C 1
ATOM 882 O O . ARG A 1 115 ? 0.951 -5.096 15.421 1.00 88.31 115 ARG A O 1
ATOM 889 N N . GLU A 1 116 ? 0.853 -7.140 14.519 1.00 85.56 116 GLU A N 1
ATOM 890 C CA . GLU A 1 116 ? 2.307 -7.341 14.495 1.00 85.56 116 GLU A CA 1
ATOM 891 C C . GLU A 1 116 ? 2.997 -6.399 13.496 1.00 85.56 116 GLU A C 1
ATOM 893 O O . GLU A 1 116 ? 4.022 -5.797 13.820 1.00 85.56 116 GLU A O 1
ATOM 898 N N . ILE A 1 117 ? 2.435 -6.253 12.293 1.00 86.38 117 ILE A N 1
ATOM 899 C CA . ILE A 1 117 ? 2.924 -5.335 11.258 1.00 86.38 117 ILE A CA 1
ATOM 900 C C . ILE A 1 117 ? 2.909 -3.895 11.776 1.00 86.38 117 ILE A C 1
ATOM 902 O O . ILE A 1 117 ? 3.923 -3.212 11.659 1.00 86.38 117 ILE A O 1
ATOM 906 N N . ASP A 1 118 ? 1.810 -3.465 12.397 1.00 89.75 118 ASP A N 1
ATOM 907 C CA . ASP A 1 118 ? 1.675 -2.124 12.973 1.00 89.75 118 ASP A CA 1
ATOM 908 C C . ASP A 1 118 ? 2.730 -1.865 14.063 1.00 89.75 118 ASP A C 1
ATOM 910 O O . ASP A 1 118 ? 3.420 -0.847 14.046 1.00 89.75 118 ASP A O 1
ATOM 914 N N . ALA A 1 119 ? 2.958 -2.837 14.955 1.00 89.00 119 ALA A N 1
ATOM 915 C CA . ALA A 1 119 ? 3.989 -2.733 15.987 1.00 89.00 119 ALA A CA 1
ATOM 916 C C . ALA A 1 119 ? 5.413 -2.639 15.400 1.00 89.00 119 ALA A C 1
ATOM 918 O O . ALA A 1 119 ? 6.246 -1.876 15.894 1.00 89.00 119 ALA A O 1
ATOM 919 N N . LYS A 1 120 ? 5.706 -3.395 14.332 1.00 87.94 120 LYS A N 1
ATOM 920 C CA . LYS A 1 120 ? 6.994 -3.322 13.619 1.00 87.94 120 LYS A CA 1
ATOM 921 C C . LYS A 1 120 ? 7.161 -1.995 12.879 1.00 87.94 120 LYS A C 1
ATOM 923 O O . LYS A 1 120 ? 8.255 -1.431 12.895 1.00 87.94 120 LYS A O 1
ATOM 928 N N . ALA A 1 121 ? 6.099 -1.492 12.253 1.00 88.62 121 ALA A N 1
ATOM 929 C CA . ALA A 1 121 ? 6.102 -0.191 11.597 1.00 88.62 121 ALA A CA 1
ATOM 930 C C . ALA A 1 121 ? 6.400 0.918 12.613 1.00 88.62 121 ALA A C 1
ATOM 932 O O . ALA A 1 121 ? 7.279 1.744 12.377 1.00 88.62 121 ALA A O 1
ATOM 933 N N . GLU A 1 122 ? 5.762 0.883 13.783 1.00 90.12 122 GLU A N 1
ATOM 934 C CA . GLU A 1 122 ? 6.008 1.859 14.842 1.00 90.12 122 GLU A CA 1
ATOM 935 C C . GLU A 1 122 ? 7.448 1.797 15.376 1.00 90.12 122 GLU A C 1
ATOM 937 O O . GLU A 1 122 ? 8.093 2.832 15.546 1.00 90.12 122 GLU A O 1
ATOM 942 N N . TYR A 1 123 ? 8.011 0.594 15.537 1.00 88.94 123 TYR A N 1
ATOM 943 C CA . TYR A 1 123 ? 9.426 0.435 15.883 1.00 88.94 123 TYR A CA 1
ATOM 944 C C . TYR A 1 123 ? 10.354 1.117 14.863 1.00 88.94 123 TYR A C 1
ATOM 946 O O . TYR A 1 123 ? 11.286 1.825 15.242 1.00 88.94 123 TYR A O 1
ATOM 954 N N . LEU A 1 124 ? 10.085 0.950 13.565 1.00 86.25 124 LEU A N 1
ATOM 955 C CA . LEU A 1 124 ? 10.877 1.571 12.503 1.00 86.25 124 LEU A CA 1
ATOM 956 C C . LEU A 1 124 ? 10.672 3.093 12.412 1.00 86.25 124 LEU A C 1
ATOM 958 O O . LEU A 1 124 ? 11.606 3.792 12.020 1.00 86.25 124 LEU A O 1
ATOM 962 N N . ARG A 1 125 ? 9.499 3.628 12.785 1.00 87.94 125 ARG A N 1
ATOM 963 C CA . ARG A 1 125 ? 9.265 5.085 12.895 1.00 87.94 125 ARG A CA 1
ATOM 964 C C . ARG A 1 125 ? 10.090 5.713 14.019 1.00 87.94 125 ARG A C 1
ATOM 966 O O . ARG A 1 125 ? 10.543 6.848 13.887 1.00 87.94 125 ARG A O 1
ATOM 973 N N . GLN A 1 126 ? 10.323 4.969 15.096 1.00 90.94 126 GLN A N 1
ATOM 974 C CA . GLN A 1 126 ? 11.118 5.414 16.245 1.00 90.94 126 GLN A CA 1
ATOM 975 C C . GLN A 1 126 ? 12.623 5.125 16.100 1.00 90.94 126 GLN A C 1
ATOM 977 O O . GLN A 1 126 ? 13.415 5.568 16.932 1.00 90.94 126 GLN A O 1
ATOM 982 N N . HIS A 1 127 ? 13.031 4.386 15.066 1.00 90.38 127 HIS A N 1
ATOM 983 C CA . HIS A 1 127 ? 14.430 4.050 14.815 1.00 90.38 127 HIS A CA 1
ATOM 984 C C . HIS A 1 127 ? 15.219 5.266 14.313 1.00 90.38 127 HIS A C 1
ATOM 986 O O . HIS A 1 127 ? 14.681 6.111 13.611 1.00 90.38 127 HIS A O 1
ATOM 992 N N . GLU A 1 128 ? 16.530 5.298 14.557 1.00 89.06 128 GLU A N 1
ATOM 993 C CA . GLU A 1 128 ? 17.451 6.357 14.101 1.00 89.06 128 GLU A CA 1
ATOM 994 C C . GLU A 1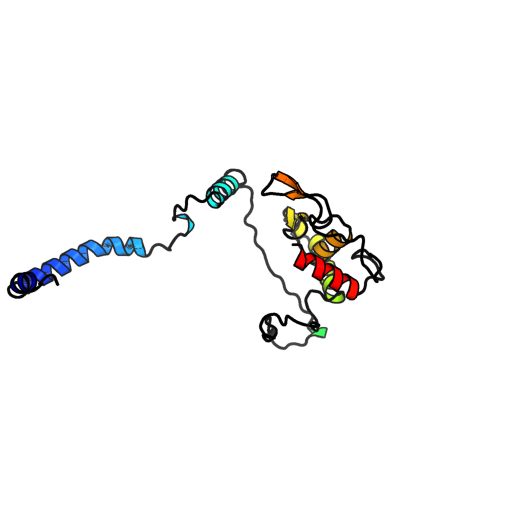 128 ? 17.394 6.627 12.586 1.00 89.06 128 GLU A C 1
ATOM 996 O O . GLU A 1 128 ? 17.721 7.717 12.141 1.00 89.06 128 GLU A O 1
ATOM 1001 N N . ILE A 1 129 ? 16.938 5.657 11.784 1.00 82.31 129 ILE A N 1
ATOM 1002 C CA . ILE A 1 129 ? 16.861 5.793 10.322 1.00 82.31 129 ILE A CA 1
ATOM 1003 C C . ILE A 1 129 ? 15.666 6.651 9.890 1.00 82.31 129 ILE A C 1
ATOM 1005 O O . ILE A 1 129 ? 15.598 7.056 8.730 1.00 82.31 129 ILE A O 1
ATOM 1009 N N . SER A 1 130 ? 14.730 6.933 10.805 1.00 86.31 130 SER A N 1
ATOM 1010 C CA . SER A 1 130 ? 13.534 7.711 10.503 1.00 86.31 130 SER A CA 1
ATOM 1011 C C . SER A 1 130 ? 13.833 9.171 10.183 1.00 86.31 130 SER A C 1
ATOM 1013 O O . SER A 1 130 ? 13.030 9.823 9.520 1.00 86.31 130 SER A O 1
ATOM 1015 N N . GLU A 1 131 ? 15.022 9.667 10.542 1.00 85.69 131 GLU A N 1
ATOM 1016 C CA . GLU A 1 131 ? 15.497 10.996 10.142 1.00 85.69 131 GLU A CA 1
ATOM 1017 C C . GLU A 1 131 ? 15.643 11.154 8.618 1.00 85.69 131 GLU A C 1
ATOM 1019 O O . GLU A 1 131 ? 15.625 12.275 8.109 1.00 85.69 131 GLU A O 1
ATOM 1024 N N . PHE A 1 132 ? 15.742 10.041 7.883 1.00 84.00 132 PHE A N 1
ATOM 1025 C CA . PHE A 1 132 ? 15.863 10.017 6.423 1.00 84.00 132 PHE A CA 1
ATOM 1026 C C . PHE A 1 132 ? 14.545 9.714 5.703 1.00 84.00 132 PHE A C 1
ATOM 1028 O O . PHE A 1 132 ? 14.526 9.576 4.479 1.00 84.00 132 PHE A O 1
ATOM 1035 N N . TYR A 1 133 ? 13.443 9.567 6.436 1.00 86.81 133 TYR A N 1
ATOM 1036 C CA . TYR A 1 133 ? 12.158 9.217 5.849 1.00 86.81 133 TYR A CA 1
ATOM 1037 C C . TYR A 1 133 ? 11.562 10.374 5.046 1.00 86.81 133 TYR A C 1
ATOM 1039 O O . TYR A 1 133 ? 11.490 11.514 5.501 1.00 86.81 133 TYR A O 1
ATOM 1047 N N . LEU A 1 134 ? 11.094 10.053 3.840 1.00 84.00 134 LEU A N 1
ATOM 1048 C CA . LEU A 1 134 ? 10.373 10.977 2.969 1.00 84.00 134 LEU A CA 1
ATOM 1049 C C . LEU A 1 134 ? 8.864 10.784 3.128 1.00 84.00 134 LEU A C 1
ATOM 1051 O O . LEU A 1 134 ? 8.400 9.701 3.488 1.00 84.00 134 LEU A O 1
ATOM 1055 N N . SER A 1 135 ? 8.093 11.832 2.844 1.00 82.69 135 SER A N 1
ATOM 1056 C CA . SER A 1 135 ? 6.635 11.746 2.799 1.00 82.69 135 SER A CA 1
ATOM 1057 C C . SER A 1 135 ? 6.158 11.217 1.451 1.00 82.69 135 SER A C 1
ATOM 1059 O O . SER A 1 135 ? 6.617 11.679 0.406 1.00 82.69 135 SER A O 1
ATOM 1061 N N . PHE A 1 136 ? 5.191 10.314 1.474 1.00 82.75 136 PHE A N 1
ATOM 1062 C CA . PHE A 1 136 ? 4.487 9.800 0.301 1.00 82.75 136 PHE A CA 1
ATOM 1063 C C . PHE A 1 136 ? 3.029 9.520 0.677 1.00 82.75 136 PHE A C 1
ATOM 1065 O O . PHE A 1 136 ? 2.672 9.627 1.843 1.00 82.75 136 PHE A O 1
ATOM 1072 N N . ALA A 1 137 ? 2.162 9.222 -0.288 1.00 81.69 137 ALA A N 1
ATOM 1073 C CA . ALA A 1 137 ? 0.750 8.939 -0.028 1.00 81.69 137 ALA A CA 1
ATOM 1074 C C . ALA A 1 137 ? 0.407 7.504 -0.429 1.00 81.69 137 ALA A C 1
ATOM 1076 O O . ALA A 1 137 ? 0.914 7.002 -1.436 1.00 81.69 137 ALA A O 1
ATOM 1077 N N . SER A 1 138 ? -0.461 6.852 0.347 1.00 81.56 138 SER A N 1
ATOM 1078 C CA . SER A 1 138 ? -1.024 5.558 -0.037 1.00 81.56 138 SER A CA 1
ATOM 1079 C C . SER A 1 138 ? -1.860 5.719 -1.303 1.00 81.56 138 SER A C 1
ATOM 1081 O O . SER A 1 138 ? -2.723 6.589 -1.378 1.00 81.56 138 SER A O 1
ATOM 1083 N N . GLN A 1 139 ? -1.638 4.862 -2.298 1.00 75.25 139 GLN A N 1
ATOM 1084 C CA . GLN A 1 139 ? -2.474 4.854 -3.503 1.00 75.25 139 GLN A CA 1
ATOM 1085 C C . GLN A 1 139 ? -3.878 4.303 -3.227 1.00 75.25 139 GLN A C 1
ATOM 1087 O O . GLN A 1 139 ? -4.808 4.627 -3.956 1.00 75.25 139 GLN A O 1
ATOM 1092 N N . ILE A 1 140 ? -4.036 3.496 -2.173 1.00 76.31 140 ILE A N 1
ATOM 1093 C CA . ILE A 1 140 ? -5.313 2.868 -1.821 1.00 76.31 140 ILE A CA 1
ATOM 1094 C C . ILE A 1 140 ? -6.179 3.855 -1.042 1.00 76.31 140 ILE A C 1
ATOM 1096 O O . ILE A 1 140 ? -7.348 4.070 -1.360 1.00 76.31 140 ILE A O 1
ATOM 1100 N N . THR A 1 141 ? -5.610 4.461 -0.001 1.00 81.06 141 THR A N 1
ATOM 1101 C CA . THR A 1 141 ? -6.372 5.305 0.925 1.00 81.06 141 THR A CA 1
ATOM 1102 C C . THR A 1 141 ? -6.154 6.794 0.713 1.00 81.06 141 THR A C 1
ATOM 1104 O O . THR A 1 141 ? -6.935 7.584 1.232 1.00 81.06 141 THR A O 1
ATOM 1107 N N . GLY A 1 142 ? -5.137 7.204 -0.044 1.00 78.88 142 GLY A N 1
ATOM 1108 C CA . GLY A 1 142 ? -4.767 8.611 -0.209 1.00 78.88 142 GLY A CA 1
ATOM 1109 C C . GLY A 1 142 ? -4.136 9.238 1.036 1.00 78.88 142 GLY A C 1
ATOM 1110 O O . GLY A 1 142 ? -3.768 10.411 0.994 1.00 78.88 142 GLY A O 1
ATOM 1111 N N . GLU A 1 143 ? -3.998 8.489 2.135 1.00 84.06 143 GLU A N 1
ATOM 1112 C CA . GLU A 1 143 ? -3.434 9.019 3.372 1.00 84.06 143 GLU A CA 1
ATOM 1113 C C . GLU A 1 143 ? -1.924 9.259 3.232 1.00 84.06 143 GLU A C 1
ATOM 1115 O O . GLU A 1 143 ? -1.200 8.384 2.733 1.00 84.06 143 GLU A O 1
ATOM 1120 N N . PRO A 1 144 ? -1.423 10.427 3.673 1.00 83.25 144 PRO A N 1
ATOM 1121 C CA . PRO A 1 144 ? 0.002 10.697 3.709 1.00 83.25 144 PRO A CA 1
ATOM 1122 C C . PRO A 1 144 ? 0.691 9.846 4.783 1.00 83.25 144 PRO A C 1
ATOM 1124 O O . PRO A 1 144 ? 0.311 9.844 5.952 1.00 83.25 144 PRO A O 1
ATOM 1127 N N . ALA A 1 145 ? 1.763 9.172 4.389 1.00 85.56 145 ALA A N 1
ATOM 1128 C CA . ALA A 1 145 ? 2.671 8.422 5.240 1.00 85.56 145 ALA A CA 1
ATOM 1129 C C . ALA A 1 145 ? 4.065 9.058 5.230 1.00 85.56 145 ALA A C 1
ATOM 1131 O O . ALA A 1 145 ? 4.493 9.660 4.243 1.00 85.56 145 ALA A O 1
ATOM 1132 N N . VAL A 1 146 ? 4.805 8.891 6.326 1.00 86.31 146 VAL A N 1
ATOM 1133 C CA . VAL A 1 146 ? 6.207 9.315 6.426 1.00 86.31 146 VAL A CA 1
ATOM 1134 C C . VAL A 1 146 ? 7.080 8.075 6.569 1.00 86.31 146 VAL A C 1
ATOM 1136 O O . VAL A 1 146 ? 7.038 7.392 7.590 1.00 86.31 146 VAL A O 1
ATOM 1139 N N . GLY A 1 147 ? 7.868 7.781 5.534 1.00 84.62 147 GLY A N 1
ATOM 1140 C CA . GLY A 1 147 ? 8.865 6.704 5.502 1.00 84.62 147 GLY A CA 1
ATOM 1141 C C . GLY A 1 147 ? 8.330 5.289 5.347 1.00 84.62 147 GLY A C 1
ATOM 1142 O O . GLY A 1 147 ? 8.865 4.517 4.557 1.00 84.62 147 GLY A O 1
ATOM 1143 N N . ILE A 1 148 ? 7.287 4.944 6.096 1.00 85.19 148 ILE A N 1
ATOM 1144 C CA . ILE A 1 148 ? 6.762 3.583 6.188 1.00 85.19 148 ILE A CA 1
ATOM 1145 C C . ILE A 1 148 ? 5.285 3.606 5.829 1.00 85.19 148 ILE A C 1
ATOM 1147 O O . ILE A 1 148 ? 4.503 4.298 6.479 1.00 85.19 148 ILE A O 1
ATOM 1151 N N . ILE A 1 149 ? 4.924 2.808 4.827 1.00 86.56 149 ILE A N 1
ATOM 1152 C CA . ILE A 1 149 ? 3.545 2.393 4.589 1.00 86.56 149 ILE A CA 1
ATOM 1153 C C . ILE A 1 149 ? 3.423 0.941 5.010 1.00 86.56 149 ILE A C 1
ATOM 1155 O O . ILE A 1 149 ? 4.224 0.089 4.622 1.00 86.56 149 ILE A O 1
ATOM 1159 N N . ASP A 1 150 ? 2.400 0.683 5.805 1.00 87.62 150 ASP A N 1
ATOM 1160 C CA . ASP A 1 150 ? 2.029 -0.633 6.271 1.00 87.62 150 ASP A CA 1
ATOM 1161 C C . ASP A 1 150 ? 0.526 -0.839 6.059 1.00 87.62 150 ASP A C 1
ATOM 1163 O O . ASP A 1 150 ? -0.246 0.111 5.932 1.00 87.62 150 ASP A O 1
ATOM 1167 N N . LEU A 1 151 ? 0.107 -2.100 5.996 1.00 88.50 151 LEU A N 1
ATOM 1168 C CA . LEU A 1 151 ? -1.279 -2.423 5.679 1.00 88.50 151 LEU A CA 1
ATOM 1169 C C . LEU A 1 151 ? -2.245 -2.009 6.801 1.00 88.50 151 LEU A C 1
ATOM 1171 O O . LEU A 1 151 ? -3.393 -1.667 6.530 1.00 88.50 151 LEU A O 1
ATOM 1175 N N . ALA A 1 152 ? -1.789 -2.003 8.057 1.00 90.88 152 ALA A N 1
ATOM 1176 C CA . ALA A 1 152 ? -2.607 -1.582 9.189 1.00 90.88 152 ALA A CA 1
ATOM 1177 C C . ALA A 1 152 ? -2.959 -0.089 9.109 1.00 90.88 152 ALA A C 1
ATOM 1179 O O . ALA A 1 152 ? -4.078 0.288 9.452 1.00 90.88 152 ALA A O 1
ATOM 1180 N N . MET A 1 153 ? -2.061 0.749 8.583 1.00 91.06 153 MET A N 1
ATOM 1181 C CA . MET A 1 153 ? -2.335 2.155 8.291 1.00 91.06 153 MET A CA 1
ATOM 1182 C C . MET A 1 153 ? -3.513 2.322 7.324 1.00 91.06 153 MET A C 1
ATOM 1184 O O . MET A 1 153 ? -4.403 3.129 7.597 1.00 91.06 153 MET A O 1
ATOM 1188 N N . ASP A 1 154 ? -3.567 1.541 6.242 1.00 91.44 154 ASP A N 1
ATOM 1189 C CA . ASP A 1 154 ? -4.673 1.617 5.282 1.00 91.44 154 ASP A CA 1
ATOM 1190 C C . ASP A 1 154 ? -6.005 1.181 5.916 1.00 91.44 154 ASP A C 1
ATOM 1192 O O . ASP A 1 154 ? -7.027 1.855 5.755 1.00 91.44 154 ASP A O 1
ATOM 1196 N N . PHE A 1 155 ? -6.001 0.104 6.711 1.00 93.44 155 PHE A N 1
ATOM 1197 C CA . PHE A 1 155 ? -7.185 -0.303 7.476 1.00 93.44 155 PHE A CA 1
ATOM 1198 C C . PHE A 1 155 ? -7.619 0.780 8.463 1.00 93.44 155 PHE A C 1
ATOM 1200 O O . PHE A 1 155 ? -8.797 1.122 8.523 1.00 93.44 155 PHE A O 1
ATOM 1207 N N . ARG A 1 156 ? -6.679 1.369 9.203 1.00 93.81 156 ARG A N 1
ATOM 1208 C CA . ARG A 1 156 ? -6.948 2.441 10.164 1.00 93.81 156 ARG A CA 1
ATOM 1209 C C . ARG A 1 156 ? -7.580 3.659 9.493 1.00 93.81 156 ARG A C 1
ATOM 1211 O O . ARG A 1 156 ? -8.590 4.154 9.988 1.00 93.81 156 ARG A O 1
ATOM 1218 N N . ALA A 1 157 ? -7.040 4.094 8.358 1.00 92.62 157 ALA A N 1
ATOM 1219 C CA . ALA A 1 157 ? -7.551 5.217 7.573 1.00 92.62 157 ALA A CA 1
ATOM 1220 C C . ALA A 1 157 ? -8.952 4.964 7.000 1.00 92.62 157 ALA A C 1
ATOM 1222 O O . ALA A 1 157 ? -9.818 5.843 6.989 1.00 92.62 157 ALA A O 1
ATOM 1223 N N . PHE A 1 158 ? -9.185 3.748 6.510 1.00 93.88 158 PHE A N 1
ATOM 1224 C CA . PHE A 1 158 ? -10.483 3.338 5.995 1.00 93.88 158 PHE A CA 1
ATOM 1225 C C . PHE A 1 158 ? -11.533 3.285 7.110 1.00 93.88 158 PHE A C 1
ATOM 1227 O O . PHE A 1 158 ? -12.606 3.879 7.000 1.00 93.88 158 PHE A O 1
ATOM 1234 N N . MET A 1 159 ? -11.191 2.631 8.220 1.00 94.25 159 MET A N 1
ATOM 1235 C CA . MET A 1 159 ? -12.083 2.424 9.359 1.00 94.25 159 MET A CA 1
ATOM 1236 C C . MET A 1 159 ? -12.334 3.705 10.172 1.00 94.25 159 MET A C 1
ATOM 1238 O O . MET A 1 159 ? -13.310 3.787 10.911 1.00 94.25 159 MET A O 1
ATOM 1242 N N . SER A 1 160 ? -11.492 4.734 10.035 1.00 92.62 160 SER A N 1
ATOM 1243 C CA . SER A 1 160 ? -11.735 6.064 10.612 1.00 92.62 160 SER A CA 1
ATOM 1244 C C . SER A 1 160 ? -12.599 6.966 9.721 1.00 92.62 160 SER A C 1
ATOM 1246 O O . SER A 1 160 ? -12.981 8.062 10.136 1.00 92.62 160 SER A O 1
ATOM 1248 N N . GLY A 1 161 ? -12.911 6.531 8.495 1.00 89.50 161 GLY A N 1
ATOM 1249 C CA . GLY A 1 161 ? -13.641 7.324 7.508 1.00 89.50 161 GLY A CA 1
ATOM 1250 C C . GLY A 1 161 ? -12.795 8.390 6.801 1.00 89.50 161 GLY A C 1
ATOM 1251 O O . GLY A 1 161 ? -13.345 9.181 6.035 1.00 89.50 161 GLY A O 1
ATOM 1252 N N . GLN A 1 162 ? -11.479 8.416 7.021 1.00 85.88 162 GLN A N 1
ATOM 1253 C CA . GLN A 1 162 ? -10.578 9.435 6.468 1.00 85.88 162 GLN A CA 1
ATOM 1254 C C . GLN A 1 162 ? -10.060 9.085 5.069 1.00 85.88 162 GLN A C 1
ATOM 1256 O O . GLN A 1 162 ? -9.759 9.985 4.292 1.00 85.88 162 GLN A O 1
ATOM 1261 N N . SER A 1 163 ? -10.062 7.801 4.699 1.00 88.50 163 SER A N 1
ATOM 1262 C CA . SER A 1 163 ? -9.588 7.359 3.384 1.00 88.50 163 SER A CA 1
ATOM 1263 C C . SER A 1 163 ? -10.322 8.024 2.211 1.00 88.50 163 SER A C 1
ATOM 1265 O O . SER A 1 163 ? -11.507 8.351 2.301 1.00 88.50 163 SER A O 1
ATOM 1267 N N . ALA A 1 164 ? -9.659 8.111 1.060 1.00 85.44 164 ALA A N 1
ATOM 1268 C CA . ALA A 1 164 ? -10.226 8.559 -0.213 1.00 85.44 164 ALA A CA 1
ATOM 1269 C C . ALA A 1 164 ? -11.422 7.710 -0.692 1.00 85.44 164 ALA A C 1
ATOM 1271 O O . ALA A 1 164 ? -12.185 8.133 -1.564 1.00 85.44 164 ALA A O 1
ATOM 1272 N N . LEU A 1 165 ? -11.603 6.506 -0.139 1.00 86.88 165 LEU A N 1
ATOM 1273 C CA . LEU A 1 165 ? -12.742 5.638 -0.435 1.00 86.88 165 LEU A CA 1
ATOM 1274 C C . LEU A 1 165 ? -13.979 5.981 0.398 1.00 86.88 165 LEU A C 1
ATOM 1276 O O . LEU A 1 165 ? -15.098 5.737 -0.052 1.00 86.88 165 LEU A O 1
ATOM 1280 N N . THR A 1 166 ? -13.775 6.541 1.590 1.00 89.19 166 THR A N 1
ATOM 1281 C CA . THR A 1 166 ? -14.815 6.846 2.584 1.00 89.19 166 THR A CA 1
ATOM 1282 C C . THR A 1 166 ? -15.097 8.338 2.731 1.00 89.19 166 THR A C 1
ATOM 1284 O O . THR A 1 166 ? -16.129 8.710 3.289 1.00 89.19 166 THR A O 1
ATOM 1287 N N . SER A 1 167 ? -14.213 9.193 2.214 1.00 86.44 167 SER A N 1
ATOM 1288 C CA . SER A 1 167 ? -14.344 10.647 2.210 1.00 86.44 167 SER A CA 1
ATOM 1289 C C . SER A 1 167 ? -14.562 11.202 0.797 1.00 86.44 167 SER A C 1
ATOM 1291 O O . SER A 1 167 ? -14.392 10.518 -0.214 1.00 86.44 167 SER A O 1
ATOM 1293 N N . LEU A 1 168 ? -15.009 12.457 0.727 1.00 85.06 168 LEU A N 1
ATOM 1294 C CA . LEU A 1 168 ? -15.111 13.189 -0.534 1.00 85.06 168 LEU A CA 1
ATOM 1295 C C . LEU A 1 168 ? -13.713 13.390 -1.122 1.00 85.06 168 LEU A C 1
ATOM 1297 O O . LEU A 1 168 ? -12.837 13.929 -0.447 1.00 85.06 168 LEU A O 1
ATOM 1301 N N . ARG A 1 169 ? -13.537 13.032 -2.395 1.00 79.38 169 ARG A N 1
ATOM 1302 C CA . ARG A 1 169 ? -12.254 13.151 -3.097 1.00 79.38 169 ARG A CA 1
ATOM 1303 C C . ARG A 1 169 ? -12.383 13.940 -4.387 1.00 79.38 169 ARG A C 1
ATOM 1305 O O . ARG A 1 169 ? -13.475 14.077 -4.931 1.00 79.38 169 ARG A O 1
ATOM 1312 N N . ILE A 1 170 ? -11.258 14.429 -4.892 1.00 77.81 170 ILE A N 1
ATOM 1313 C CA . ILE A 1 170 ? -11.184 14.973 -6.246 1.00 77.81 170 ILE A CA 1
ATOM 1314 C C . ILE A 1 170 ? -10.968 13.798 -7.195 1.00 77.81 170 ILE A C 1
ATOM 1316 O O . ILE A 1 170 ? -10.021 13.032 -7.030 1.00 77.81 170 ILE A O 1
ATOM 1320 N N . ASP A 1 171 ? -11.862 13.642 -8.162 1.00 74.00 171 ASP A N 1
ATOM 1321 C CA . ASP A 1 171 ? -11.700 12.676 -9.243 1.00 74.00 171 ASP A CA 1
ATOM 1322 C C . ASP A 1 171 ? -10.650 13.205 -10.240 1.00 74.00 171 ASP A C 1
ATOM 1324 O O . ASP A 1 171 ? -10.818 14.320 -10.745 1.00 74.00 171 ASP A O 1
ATOM 1328 N N . PRO A 1 172 ? -9.561 12.459 -10.509 1.00 69.06 172 PRO A N 1
ATOM 1329 C CA . PRO A 1 172 ? -8.493 12.916 -11.394 1.00 69.06 172 PRO A CA 1
ATOM 1330 C C . PRO A 1 172 ? -8.943 13.082 -12.852 1.00 69.06 172 PRO A C 1
ATOM 1332 O O . PRO A 1 172 ? -8.364 13.903 -13.560 1.00 69.06 172 PRO A O 1
ATOM 1335 N N . GLU A 1 173 ? -9.970 12.358 -13.307 1.00 76.50 173 GLU A N 1
ATOM 1336 C CA . GLU A 1 173 ? -10.464 12.458 -14.685 1.00 76.50 173 GLU A CA 1
ATOM 1337 C C . GLU A 1 173 ? -11.368 13.677 -14.872 1.00 76.50 173 GLU A C 1
ATOM 1339 O O . GLU A 1 173 ? -11.260 14.409 -15.857 1.00 76.50 173 GLU A O 1
ATOM 1344 N N . THR A 1 174 ? -12.279 13.905 -13.923 1.00 79.06 174 THR A N 1
ATOM 1345 C CA . THR A 1 174 ? -13.272 14.983 -14.032 1.00 79.06 174 THR A CA 1
ATOM 1346 C C . THR A 1 174 ? -12.842 16.279 -13.348 1.00 79.06 174 THR A C 1
ATOM 1348 O O . THR A 1 174 ? -13.448 17.321 -13.599 1.00 79.06 174 THR A O 1
ATOM 1351 N N . LEU A 1 175 ? -11.810 16.238 -12.496 1.00 78.25 175 LEU A N 1
ATOM 1352 C CA . LEU A 1 175 ? -11.335 17.338 -11.643 1.00 78.25 175 LEU A CA 1
ATOM 1353 C C . LEU A 1 175 ? -12.436 17.940 -10.755 1.00 78.25 175 LEU A C 1
ATOM 1355 O O . LEU A 1 175 ? -12.377 19.107 -10.359 1.00 78.25 175 LEU A O 1
ATOM 1359 N N . THR A 1 176 ? -13.459 17.145 -10.435 1.00 83.50 176 THR A N 1
ATOM 1360 C CA . THR A 1 176 ? -14.587 17.550 -9.590 1.00 83.50 176 THR A CA 1
ATOM 1361 C C . THR A 1 176 ? -14.663 16.711 -8.322 1.00 83.50 176 THR A C 1
ATOM 1363 O O . THR A 1 176 ? -14.056 15.646 -8.219 1.00 83.50 176 THR A O 1
ATOM 1366 N N . MET A 1 177 ? -15.395 17.217 -7.325 1.0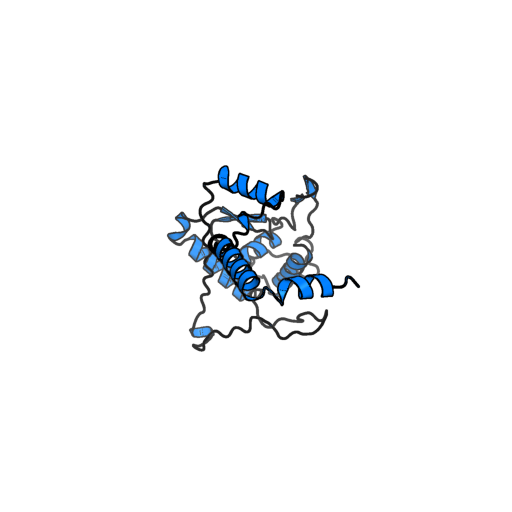0 82.31 177 MET A N 1
ATOM 1367 C CA . MET A 1 177 ? -15.633 16.485 -6.083 1.00 82.31 177 MET A CA 1
ATOM 1368 C C . MET A 1 177 ? -16.507 15.264 -6.373 1.00 82.31 177 MET A C 1
ATOM 1370 O O . MET A 1 177 ? -17.690 15.403 -6.692 1.00 82.31 177 MET A O 1
ATOM 1374 N N . ALA A 1 178 ? -15.926 14.081 -6.230 1.00 83.62 178 ALA A N 1
ATOM 1375 C CA . ALA A 1 178 ? -16.620 12.813 -6.302 1.00 83.62 178 ALA A CA 1
ATOM 1376 C C . ALA A 1 178 ? -17.086 12.376 -4.903 1.00 83.62 178 ALA A C 1
ATOM 1378 O O . ALA A 1 178 ? -16.375 12.578 -3.909 1.00 83.62 178 ALA A O 1
ATOM 1379 N N . PRO A 1 179 ? -18.286 11.779 -4.803 1.00 87.56 179 PRO A N 1
ATOM 1380 C CA . PRO A 1 179 ? -18.745 11.184 -3.559 1.00 87.56 179 PRO A CA 1
ATOM 1381 C C . PRO A 1 179 ? -17.860 9.987 -3.166 1.00 87.56 179 PRO A C 1
ATOM 1383 O O . PRO A 1 179 ? -17.229 9.376 -4.034 1.00 87.56 179 PRO A O 1
ATOM 1386 N N . PRO A 1 180 ? -17.837 9.618 -1.873 1.00 87.88 180 PRO A N 1
ATOM 1387 C CA . PRO A 1 180 ? -17.109 8.441 -1.416 1.00 87.88 180 PRO A CA 1
ATOM 1388 C C . PRO A 1 180 ? -17.632 7.172 -2.102 1.00 87.88 180 PRO A C 1
ATOM 1390 O O . PRO A 1 180 ? -18.839 6.998 -2.282 1.00 87.88 180 PRO A O 1
ATOM 1393 N N . SER A 1 181 ? -16.718 6.282 -2.496 1.00 86.75 181 SER A N 1
ATOM 1394 C CA . SER A 1 181 ? -17.052 5.030 -3.192 1.00 86.75 181 SER A CA 1
ATOM 1395 C C . SER A 1 181 ? -17.689 3.996 -2.269 1.00 86.75 181 SER A C 1
ATOM 1397 O O . SER A 1 181 ? -18.461 3.155 -2.722 1.00 86.75 181 SER A O 1
ATOM 1399 N N . THR A 1 182 ? -17.374 4.058 -0.978 1.00 90.62 182 THR A N 1
ATOM 1400 C CA . THR A 1 182 ? -17.926 3.186 0.056 1.00 90.62 182 THR A CA 1
ATOM 1401 C C . THR A 1 182 ? -17.959 3.924 1.397 1.00 90.62 182 THR A C 1
ATOM 1403 O O . THR A 1 182 ? -17.702 5.123 1.468 1.00 90.62 182 THR A O 1
ATOM 1406 N N . ASN A 1 183 ? -18.338 3.246 2.475 1.00 90.38 183 ASN A N 1
ATOM 1407 C CA . ASN A 1 183 ? -18.397 3.834 3.809 1.00 90.38 183 ASN A CA 1
ATOM 1408 C C . ASN A 1 183 ? -17.909 2.855 4.884 1.00 90.38 183 ASN A C 1
ATOM 1410 O O . ASN A 1 183 ? -17.856 1.641 4.670 1.00 90.38 183 ASN A O 1
ATOM 1414 N N . TRP A 1 184 ? -17.607 3.405 6.060 1.00 92.88 184 TRP A N 1
ATOM 1415 C CA . TRP A 1 184 ? -17.384 2.653 7.298 1.00 92.88 184 TRP A CA 1
ATOM 1416 C C . TRP A 1 184 ? -18.362 3.064 8.409 1.00 92.88 184 TRP A C 1
ATOM 1418 O O . TRP A 1 184 ? -18.058 3.026 9.594 1.00 92.88 184 TRP A O 1
ATOM 1428 N N . THR A 1 185 ? -19.547 3.529 8.020 1.00 90.44 185 THR A N 1
ATOM 1429 C CA . THR A 1 185 ? -20.601 3.947 8.957 1.00 90.44 185 THR A CA 1
ATOM 1430 C C . THR A 1 185 ? -21.752 2.950 9.019 1.00 90.44 185 THR A C 1
ATOM 1432 O O . THR A 1 185 ? -22.474 2.917 10.011 1.00 90.44 185 THR A O 1
ATOM 1435 N N . ASP A 1 186 ? -21.909 2.119 7.986 1.00 89.69 186 ASP A N 1
ATOM 1436 C CA . ASP A 1 186 ? -22.863 1.017 7.948 1.00 89.69 186 ASP A CA 1
ATOM 1437 C C . ASP A 1 186 ? -22.105 -0.313 7.878 1.00 89.69 186 ASP A C 1
ATOM 1439 O O . ASP A 1 186 ? -21.692 -0.741 6.801 1.00 89.69 186 ASP A O 1
ATOM 1443 N N . CYS A 1 187 ? -21.886 -0.960 9.025 1.00 89.00 187 CYS A N 1
ATOM 1444 C CA . CYS A 1 187 ? -21.182 -2.247 9.134 1.00 89.00 187 CYS A CA 1
ATOM 1445 C C . CYS A 1 187 ? -22.143 -3.451 9.217 1.00 89.00 187 CYS A C 1
ATOM 1447 O O . CYS A 1 187 ? -21.726 -4.584 9.474 1.00 89.00 187 CYS A O 1
ATOM 1449 N N . GLY A 1 188 ? -23.436 -3.231 8.943 1.00 89.00 188 GLY A N 1
ATOM 1450 C CA . GLY A 1 188 ? -24.458 -4.271 8.929 1.00 89.00 188 GLY A CA 1
ATOM 1451 C C . GLY A 1 188 ? -24.712 -4.883 10.309 1.00 89.00 188 GLY A C 1
ATOM 1452 O O . GLY A 1 188 ? -25.288 -4.247 11.186 1.00 89.00 188 GLY A O 1
ATOM 1453 N N . VAL A 1 189 ? -24.343 -6.157 10.474 1.00 87.50 189 VAL A N 1
ATOM 1454 C CA . VAL A 1 189 ? -24.552 -6.921 11.723 1.00 87.50 189 VAL A CA 1
ATOM 1455 C C . VAL A 1 189 ? -23.471 -6.611 12.763 1.00 87.50 189 VAL A C 1
ATOM 1457 O O . VAL A 1 189 ? -23.690 -6.813 13.956 1.00 87.50 189 VAL A O 1
ATOM 1460 N N . LEU A 1 190 ? -22.311 -6.131 12.313 1.00 90.19 190 LEU A N 1
ATOM 1461 C CA . LEU A 1 190 ? -21.206 -5.729 13.173 1.00 90.19 190 LEU A CA 1
ATOM 1462 C C . LEU A 1 190 ? -21.338 -4.255 13.561 1.00 90.19 190 LEU A C 1
ATOM 1464 O O . LEU A 1 190 ? -21.901 -3.448 12.819 1.00 90.19 190 LEU A O 1
ATOM 1468 N N . GLU A 1 191 ? -20.781 -3.902 14.714 1.00 92.50 191 GLU A N 1
ATOM 1469 C CA . GLU A 1 191 ? -20.571 -2.507 15.088 1.00 92.50 191 GLU A CA 1
ATOM 1470 C C . GLU A 1 191 ? -19.388 -1.932 14.295 1.00 92.50 191 GLU A C 1
ATOM 1472 O O . GLU A 1 191 ? -18.409 -2.627 14.027 1.00 92.50 191 GLU A O 1
ATOM 1477 N N . CYS A 1 192 ? -19.462 -0.662 13.896 1.00 93.00 192 CYS A N 1
ATOM 1478 C CA . CYS A 1 192 ? -18.339 -0.011 13.228 1.00 93.00 192 CYS A CA 1
ATOM 1479 C C . CYS A 1 192 ? -17.286 0.411 14.253 1.00 93.00 192 CYS A C 1
ATOM 1481 O O . CYS A 1 192 ? -17.354 1.500 14.819 1.00 93.00 192 CYS A O 1
ATOM 1483 N N . LEU A 1 193 ? -16.317 -0.472 14.479 1.00 95.62 193 LEU A N 1
ATOM 1484 C CA . LEU A 1 193 ? -15.156 -0.212 15.324 1.00 95.62 193 LEU A CA 1
ATOM 1485 C C . LEU A 1 193 ? -14.008 0.396 14.510 1.00 95.62 193 LEU A C 1
ATOM 1487 O O . LEU A 1 193 ? -13.930 0.212 13.292 1.00 95.62 193 LEU A O 1
ATOM 1491 N N . SER A 1 194 ? -13.111 1.113 15.186 1.00 94.44 194 SER A N 1
ATOM 1492 C CA . SER A 1 194 ? -11.843 1.559 14.603 1.00 94.44 194 SER A CA 1
ATOM 1493 C C . SER A 1 194 ? -10.803 0.435 14.645 1.00 94.44 194 SER A C 1
ATOM 1495 O O . SER A 1 194 ? -10.955 -0.549 15.369 1.00 94.44 194 SER A O 1
ATOM 1497 N N . PHE A 1 195 ? -9.724 0.575 13.872 1.00 94.38 195 PHE A N 1
ATOM 1498 C CA . PHE A 1 195 ? -8.651 -0.425 13.841 1.00 94.38 195 PHE A CA 1
ATOM 1499 C C . PHE A 1 195 ? -7.964 -0.623 15.209 1.00 94.38 195 PHE A C 1
ATOM 1501 O O . PHE A 1 195 ? -7.555 -1.729 15.558 1.00 94.38 195 PHE A O 1
ATOM 1508 N N . ASP A 1 196 ? -7.865 0.441 16.004 1.00 93.94 196 ASP A N 1
ATOM 1509 C CA . ASP A 1 196 ? -7.185 0.415 17.303 1.00 93.94 196 ASP A CA 1
ATOM 1510 C C . ASP A 1 196 ? -8.108 -0.015 18.463 1.00 93.94 196 ASP A C 1
ATOM 1512 O O . ASP A 1 196 ? -7.694 0.007 19.622 1.00 93.94 196 ASP A O 1
ATOM 1516 N N . ASP A 1 197 ? -9.357 -0.408 18.183 1.00 94.81 197 ASP A N 1
ATOM 1517 C CA . ASP A 1 197 ? -10.299 -0.855 19.212 1.00 94.81 197 ASP A CA 1
ATOM 1518 C C . ASP A 1 197 ? -9.895 -2.220 19.806 1.00 94.81 197 ASP A C 1
ATOM 1520 O O . ASP A 1 197 ? -9.517 -3.165 19.099 1.00 94.81 197 ASP A O 1
ATOM 1524 N N . GLU A 1 198 ? -10.004 -2.354 21.131 1.00 92.19 198 GLU A N 1
ATOM 1525 C CA . GLU A 1 198 ? -9.696 -3.598 21.844 1.00 92.19 198 GLU A CA 1
ATOM 1526 C C . GLU A 1 198 ? -10.640 -4.742 21.448 1.00 92.19 198 GLU A C 1
ATOM 1528 O O . GLU A 1 198 ? -10.209 -5.896 21.374 1.00 92.19 198 GLU A O 1
ATOM 1533 N N . ASN A 1 199 ? -11.902 -4.423 21.142 1.00 94.12 199 ASN A N 1
ATOM 1534 C CA . ASN A 1 199 ? -12.939 -5.379 20.756 1.00 94.12 199 ASN A CA 1
ATOM 1535 C C . ASN A 1 199 ? -12.940 -5.693 19.256 1.00 94.12 199 ASN A C 1
ATOM 1537 O O . ASN A 1 199 ? -13.817 -6.423 18.785 1.00 94.12 199 ASN A O 1
ATOM 1541 N N . LEU A 1 200 ? -11.978 -5.163 18.494 1.00 93.06 200 LEU A N 1
ATOM 1542 C CA . LEU A 1 200 ? -11.859 -5.459 17.076 1.00 93.06 200 LEU A CA 1
ATOM 1543 C C . LEU A 1 200 ? -11.662 -6.963 16.851 1.00 93.06 200 LEU A C 1
ATOM 1545 O O . LEU A 1 200 ? -10.828 -7.613 17.484 1.00 93.06 200 LEU A O 1
ATOM 1549 N N . THR A 1 201 ? -12.424 -7.514 15.910 1.00 93.25 201 THR A N 1
ATOM 1550 C CA . THR A 1 201 ? -12.387 -8.942 15.563 1.00 93.25 201 THR A CA 1
ATOM 1551 C C . THR A 1 201 ? -11.995 -9.150 14.105 1.00 93.25 201 THR A C 1
ATOM 1553 O O . THR A 1 201 ? -12.104 -8.233 13.290 1.00 93.25 201 THR A O 1
ATOM 1556 N N . GLN A 1 202 ? -11.600 -10.379 13.754 1.00 90.00 202 GLN A N 1
ATOM 1557 C CA . GLN A 1 202 ? -11.261 -10.748 12.375 1.00 90.00 202 GLN A CA 1
ATOM 1558 C C . GLN A 1 202 ? -12.387 -10.410 11.386 1.00 90.00 202 GLN A C 1
ATOM 1560 O O . GLN A 1 202 ? -12.116 -9.897 10.309 1.00 90.00 202 GLN A O 1
ATOM 1565 N N . ALA A 1 203 ? -13.650 -10.580 11.786 1.00 90.00 203 ALA A N 1
ATOM 1566 C CA . ALA A 1 203 ? -14.793 -10.283 10.925 1.00 90.00 203 ALA A CA 1
ATOM 1567 C C . ALA A 1 203 ? -14.875 -8.798 10.510 1.00 90.00 203 ALA A C 1
ATOM 1569 O O . ALA A 1 203 ? -15.358 -8.493 9.422 1.00 90.00 203 ALA A O 1
ATOM 1570 N N . HIS A 1 204 ? -14.384 -7.872 11.344 1.00 93.38 204 HIS A N 1
ATOM 1571 C CA . HIS A 1 204 ? -14.294 -6.458 10.970 1.00 93.38 204 HIS A CA 1
ATOM 1572 C C . HIS A 1 204 ? -13.210 -6.237 9.912 1.00 93.38 204 HIS A C 1
ATOM 1574 O O . HIS A 1 204 ? -13.435 -5.503 8.954 1.00 93.38 204 HIS A O 1
ATOM 1580 N N . ILE A 1 205 ? -12.059 -6.903 10.053 1.00 92.50 205 ILE A N 1
ATOM 1581 C CA . ILE A 1 205 ? -10.977 -6.844 9.065 1.00 92.50 205 ILE A CA 1
ATOM 1582 C C . ILE A 1 205 ? -11.433 -7.431 7.733 1.00 92.50 205 ILE A C 1
ATOM 1584 O O . ILE A 1 205 ? -11.217 -6.811 6.699 1.00 92.50 205 ILE A O 1
ATOM 1588 N N . ASP A 1 206 ? -12.125 -8.568 7.748 1.00 89.44 206 ASP A N 1
ATOM 1589 C CA . ASP A 1 206 ? -12.622 -9.205 6.528 1.00 89.44 206 ASP A CA 1
ATOM 1590 C C . ASP A 1 206 ? -13.640 -8.306 5.805 1.00 89.44 206 ASP A C 1
ATOM 1592 O O . ASP A 1 206 ? -13.587 -8.151 4.583 1.00 89.44 206 ASP A O 1
ATOM 1596 N N . LEU A 1 207 ? -14.531 -7.644 6.557 1.00 90.44 207 LEU A N 1
ATOM 1597 C CA . LEU A 1 207 ? -15.475 -6.672 6.003 1.00 90.44 207 LEU A CA 1
ATOM 1598 C C . LEU A 1 207 ? -14.758 -5.453 5.406 1.00 90.44 207 LEU A C 1
ATOM 1600 O O . LEU A 1 207 ? -15.101 -5.017 4.304 1.00 90.44 207 LEU A O 1
ATOM 1604 N N . ALA A 1 208 ? -13.773 -4.901 6.117 1.00 91.06 208 ALA A N 1
ATOM 1605 C CA . ALA A 1 208 ? -12.978 -3.778 5.631 1.00 91.06 208 ALA A CA 1
ATOM 1606 C C . ALA A 1 208 ? -12.187 -4.160 4.374 1.00 91.06 208 ALA A C 1
ATOM 1608 O O . ALA A 1 208 ? -12.228 -3.433 3.386 1.00 91.06 208 ALA A O 1
ATOM 1609 N N . ALA A 1 209 ? -11.548 -5.331 4.371 1.00 89.62 209 ALA A N 1
ATOM 1610 C CA . ALA A 1 209 ? -10.762 -5.842 3.255 1.00 89.62 209 ALA A CA 1
ATOM 1611 C C . ALA A 1 209 ? -11.630 -6.032 2.009 1.00 89.62 209 ALA A C 1
ATOM 1613 O O . ALA A 1 209 ? -11.248 -5.623 0.916 1.00 89.62 209 ALA A O 1
ATOM 1614 N N . HIS A 1 210 ? -12.828 -6.597 2.182 1.00 87.88 210 HIS A N 1
ATOM 1615 C CA . HIS A 1 210 ? -13.783 -6.764 1.093 1.00 87.88 210 HIS A CA 1
ATOM 1616 C C . HIS A 1 210 ? -14.193 -5.422 0.472 1.00 87.88 210 HIS A C 1
ATOM 1618 O O . HIS A 1 210 ? -14.284 -5.300 -0.748 1.00 87.88 210 HIS A O 1
ATOM 1624 N N . ARG A 1 211 ? -14.427 -4.396 1.300 1.00 88.31 211 ARG A N 1
ATOM 1625 C CA . ARG A 1 211 ? -14.799 -3.061 0.813 1.00 88.31 211 ARG A CA 1
ATOM 1626 C C . ARG A 1 211 ? -13.633 -2.337 0.157 1.00 88.31 211 ARG A C 1
ATOM 1628 O O . ARG A 1 211 ? -13.843 -1.720 -0.879 1.00 88.31 211 ARG A O 1
ATOM 1635 N N . LEU A 1 212 ? -12.437 -2.437 0.730 1.00 87.12 212 LEU A N 1
ATOM 1636 C CA . LEU A 1 212 ? -11.216 -1.909 0.131 1.00 87.12 212 LEU A CA 1
ATOM 1637 C C . LEU A 1 212 ? -11.017 -2.517 -1.261 1.00 87.12 212 LEU A C 1
ATOM 1639 O O . LEU A 1 212 ? -10.972 -1.775 -2.228 1.00 87.12 212 LEU A O 1
ATOM 1643 N N . ALA A 1 213 ? -11.040 -3.846 -1.387 1.00 84.25 213 ALA A N 1
ATOM 1644 C CA . ALA A 1 213 ? -10.796 -4.533 -2.657 1.00 84.25 213 ALA A CA 1
ATOM 1645 C C . ALA A 1 213 ? -11.856 -4.267 -3.742 1.00 84.25 213 ALA A C 1
ATOM 1647 O O . ALA A 1 213 ? -11.533 -4.259 -4.925 1.00 84.25 213 ALA A O 1
ATOM 1648 N N . ASN A 1 214 ? -13.123 -4.069 -3.366 1.00 83.00 214 ASN A N 1
ATOM 1649 C CA . ASN A 1 214 ? -14.194 -3.827 -4.339 1.00 83.00 214 ASN A CA 1
ATOM 1650 C C . ASN A 1 214 ? -14.290 -2.369 -4.812 1.00 83.00 214 ASN A C 1
ATOM 1652 O O . ASN A 1 214 ? -14.980 -2.106 -5.798 1.00 83.00 214 ASN A O 1
ATOM 1656 N N . HIS A 1 215 ? -13.690 -1.425 -4.081 1.00 81.38 215 HIS A N 1
ATOM 1657 C CA . HIS A 1 215 ? -13.876 0.010 -4.314 1.00 81.38 215 HIS A CA 1
ATOM 1658 C C . HIS A 1 215 ? -12.575 0.800 -4.505 1.00 81.38 215 HIS A C 1
ATOM 1660 O O . HIS A 1 215 ? -12.674 1.994 -4.800 1.00 81.38 215 HIS A O 1
ATOM 1666 N N . SER A 1 216 ? -11.408 0.170 -4.328 1.00 67.12 216 SER A N 1
ATOM 1667 C CA . SER A 1 216 ? -10.088 0.712 -4.679 1.00 67.12 216 SER A CA 1
ATOM 1668 C C . SER A 1 216 ? -9.844 0.717 -6.179 1.00 67.12 216 SER A C 1
ATOM 1670 O O . SER A 1 216 ? -10.155 -0.325 -6.803 1.00 67.12 216 SER A O 1
#

pLDDT: mean 76.89, std 14.95, range [43.0, 95.62]